Protein 4W7W (pdb70)

Foldseek 3Di:
DLFQAEAAEADWQCFPVLDVVDDEPPGTYAFDLVQLQLGLVLVGQEYEYEHEPCNQAVDQLDHGDVVVVVSVVVVVVSSVVSNHAYEYENEAQCDDSRHHDPDPVHDLVSLLSSLLNVLLVCLVPQSYEYESYQAHEPADQQRLLVSQQSNLVSSVVSVRLHAYEAATHPRSALQQQCPQPPHHHNLVNNLPHDRPSPRYAYEHEAEAPPVRPLPDQDHPFLAVLLVSNVVSLVSCVVSVHAYEHAEYFHFPDDSRLSNVLNNLVSCSVSSSRYNYYHYPHEHDPDDPPNGGYQHADPVRHGDPSSVRSSVSD

Radius of gyration: 18.07 Å; Cα contacts (8 Å, |Δi|>4): 688; chains: 1; bounding box: 36×44×47 Å

Secondary structure (DSSP, 8-state):
--SSEEEEEE--TT-STTSSS--BTTTB-PPPHHHHHHHHHTT--EEEEEE-HHHH-SSTTSPPPHHHHHHHHHHHHHHHHTT-EEEEEE--TTEETTEEBTBSSS-HHHHHHHHHHHHHHHTT-TTEEEE--S---SS-HHHHHHHHHHHHHHHHHTT----EEEE-SGGGBSTTTT--TTSS-HHHHHTT---TT--EEEEEEEE-STTSSS-SS--SSSSHHHHHHHHHHHHHHHHT--EEEEEEE--SSHHHHHHHHHHHHHHHHTTTTEEEEEEEEE-TT--TT-TT--PPPTT-PPPTTHHHHGGG-

Solvent-accessible surface area: 13299 Å² total; per-residue (Å²): 92,136,4,115,10,0,0,0,0,1,6,2,1,18,46,74,71,225,104,92,100,16,79,49,154,158,14,13,17,20,28,52,71,74,10,1,55,46,0,31,67,55,29,2,26,0,0,2,0,0,0,5,0,16,6,0,0,46,125,47,83,10,103,16,48,128,76,5,4,35,30,0,78,149,5,9,128,16,0,110,83,40,185,5,65,0,0,0,1,0,11,6,87,0,24,17,62,67,110,67,4,60,56,112,80,2,69,30,47,2,0,17,22,0,0,86,53,0,0,92,65,0,70,121,33,199,17,2,3,0,2,0,2,0,22,0,18,61,26,56,4,56,87,1,0,96,2,0,39,33,0,0,45,13,0,26,169,25,44,3,170,14,12,0,0,0,0,0,12,48,120,0,5,2,67,28,1,104,56,93,111,230,42,80,7,6,7,136,5,3,84,102,21,156,22,106,36,139,56,24,0,4,2,0,5,2,18,4,4,183,95,61,49,18,95,127,64,82,10,73,41,59,37,9,0,44,82,65,0,87,32,0,0,46,2,0,104,92,45,180,56,83,0,0,0,0,10,0,2,1,4,90,50,110,70,0,42,125,1,0,48,25,0,0,72,37,0,34,172,15,43,78,8,2,27,0,1,0,0,23,0,0,3,70,86,58,153,144,120,51,48,9,16,0,27,28,19,221,124,51,58,67,51,68,3,1,71,18,0,36,138,29,32

Sequence (313 aa):
HMLKYVGVNLSSGAEFNSRKKPGTLFKDYTYPAASDFSYFAGKGMMNTIRLPFLWERVQPELNGPLDQAQLGLIKKSLEAAKANKQYLILDLHNYATYSGKRIGTSDVPAGALADLWRRLALEFKDDKAVIFGLMNEPNGISSAPDWANAAQGTTITAIRKTGAKNLILVVPGTAYTGAHSWRSTSSYGVSNAKALEILKDPGNNNLAFEAHQYLDKDYSGTKPVCTSDSVGQEKLQGFTSWLRENKQKGFLGEFATANNPVCDKKALEGMLTYMEKNSDVWLGWTWWAAGAWWKPDYPFTVQPGKDGSDKPQMAILSSKYA

Structure (mmCIF, N/CA/C/O backbone):
data_4W7W
#
_entry.id   4W7W
#
_cell.length_a   79.874
_cell.length_b   82.018
_cell.length_c   48.253
_cell.angle_alpha   90.000
_cell.angle_beta   90.000
_cell.angle_gamma   90.000
#
_symmetry.space_group_name_H-M   'P 21 21 2'
#
loop_
_entity.id
_entity.type
_entity.pdbx_description
1 polymer Cellulase
2 branched beta-D-glucopyranose-(1-4)-beta-D-glucopyranose
3 branched beta-D-glucopyranose-(1-4)-beta-D-glucopyranose-(1-4)-alpha-D-glucopyranose
4 water water
#
loop_
_atom_site.group_PDB
_atom_site.id
_atom_site.type_symbol
_atom_site.label_atom_id
_atom_site.label_alt_id
_atom_site.label_comp_id
_atom_site.label_asym_id
_atom_site.label_entity_id
_atom_site.label_seq_id
_atom_site.pdbx_PDB_ins_code
_atom_site.Cartn_x
_atom_site.Cartn_y
_atom_site.Cartn_z
_atom_site.occupancy
_atom_site.B_iso_or_equiv
_atom_site.auth_seq_id
_atom_site.auth_comp_id
_atom_site.auth_asym_id
_atom_site.auth_atom_id
_atom_site.pdbx_PDB_model_num
ATOM 1 N N . HIS A 1 20 ? -27.974 22.669 8.500 1.00 29.81 0 HIS A N 1
ATOM 2 C CA . HIS A 1 20 ? -27.150 23.753 7.883 1.00 21.34 0 HIS A CA 1
ATOM 3 C C . HIS A 1 20 ? -27.990 24.698 7.023 1.00 19.81 0 HIS A C 1
ATOM 4 O O . HIS A 1 20 ? -28.748 24.254 6.161 1.00 22.88 0 HIS A O 1
ATOM 11 N N . MET A 1 21 ? -27.851 26.004 7.254 1.00 18.86 1 MET A N 1
ATOM 12 C CA . MET A 1 21 ? -28.493 26.985 6.383 1.00 16.23 1 MET A CA 1
ATOM 13 C C . MET A 1 21 ? -27.809 27.098 5.035 1.00 15.17 1 MET A C 1
ATOM 14 O O . MET A 1 21 ? -28.422 27.570 4.078 1.00 19.84 1 MET A O 1
ATOM 19 N N . LEU A 1 22 ? -26.541 26.699 4.966 1.00 12.36 2 LEU A N 1
ATOM 20 C CA . LEU A 1 22 ? -25.817 26.665 3.706 1.00 9.65 2 LEU A CA 1
ATOM 21 C C . LEU A 1 22 ? -26.034 25.333 3.006 1.00 9.36 2 LEU A C 1
ATOM 22 O O . LEU A 1 22 ? -26.257 24.307 3.644 1.00 11.56 2 LEU A O 1
ATOM 27 N N . LYS A 1 23 ? -25.940 25.351 1.682 1.00 8.25 3 LYS A N 1
ATOM 28 C CA . LYS A 1 23 ? -26.202 24.146 0.907 1.00 8.16 3 LYS A CA 1
ATOM 29 C C . LYS A 1 23 ? -25.181 23.042 1.144 1.00 7.82 3 LYS A C 1
ATOM 30 O O . LYS A 1 23 ? -25.556 21.887 1.240 1.00 9.34 3 LYS A O 1
ATOM 36 N N . TYR A 1 24 ? -23.912 23.399 1.239 1.00 7.18 4 TYR A N 1
ATOM 37 C CA . TYR A 1 24 ? -22.821 22.440 1.354 1.00 7.50 4 TYR A CA 1
ATOM 38 C C . TYR A 1 24 ? -21.997 22.762 2.586 1.00 7.70 4 TYR A C 1
ATOM 39 O O . TYR A 1 24 ? -21.473 23.868 2.717 1.00 9.93 4 TYR A O 1
ATOM 48 N N . VAL A 1 25 ? -21.878 21.812 3.495 1.00 6.90 5 VAL A N 1
ATOM 49 C CA . VAL A 1 25 ? -20.989 21.970 4.637 1.00 7.38 5 VAL A CA 1
ATOM 50 C C . VAL A 1 25 ? -20.233 20.666 4.852 1.00 6.03 5 VAL A C 1
ATOM 51 O O . VAL A 1 25 ? -20.788 19.562 4.781 1.00 6.48 5 VAL A O 1
ATOM 55 N N . GLY A 1 26 ? -18.956 20.777 5.132 1.00 5.97 6 GLY A N 1
ATOM 56 C CA . GLY A 1 26 ? -18.170 19.593 5.365 1.00 6.24 6 GLY A CA 1
ATOM 57 C C . GLY A 1 26 ? -16.709 19.834 5.579 1.00 5.26 6 GLY A C 1
ATOM 58 O O . GLY A 1 26 ? -16.285 20.859 6.135 1.00 5.38 6 GLY A O 1
ATOM 59 N N . VAL A 1 27 ? -15.929 18.841 5.170 1.00 5.42 7 VAL A N 1
ATOM 60 C CA . VAL A 1 27 ? -14.506 18.807 5.446 1.00 5.22 7 VAL A CA 1
ATOM 61 C C . VAL A 1 27 ? -13.714 18.340 4.241 1.00 4.94 7 VAL A C 1
ATOM 62 O O . VAL A 1 27 ? -14.224 17.640 3.369 1.00 5.44 7 VAL A O 1
ATOM 66 N N . ASN A 1 28 ? -12.444 18.731 4.239 1.00 5.15 8 ASN A N 1
ATOM 67 C CA . ASN A 1 28 ? -11.434 18.137 3.369 1.00 5.11 8 ASN A CA 1
ATOM 68 C C . ASN A 1 28 ? -10.978 16.813 3.971 1.00 5.29 8 ASN A C 1
ATOM 69 O O . ASN A 1 28 ? -10.615 16.764 5.156 1.00 6.27 8 ASN A O 1
ATOM 74 N N . LEU A 1 29 ? -10.977 15.739 3.181 1.00 5.02 9 LEU A N 1
ATOM 75 C CA . LEU A 1 29 ? -10.346 14.482 3.575 1.00 5.39 9 LEU A CA 1
ATOM 76 C C . LEU A 1 29 ? -9.022 14.436 2.849 1.00 5.05 9 LEU A C 1
ATOM 77 O O . LEU A 1 29 ? -8.949 14.088 1.685 1.00 5.80 9 LEU A O 1
ATOM 82 N N . SER A 1 30 ? -7.993 14.882 3.563 1.00 5.76 10 SER A N 1
ATOM 83 C CA A SER A 1 30 ? -6.631 15.028 3.053 0.60 5.91 10 SER A CA 1
ATOM 84 C CA B SER A 1 30 ? -6.653 15.008 3.016 0.40 6.59 10 SER A CA 1
ATOM 85 C C . SER A 1 30 ? -5.849 13.725 3.156 1.00 5.78 10 SER A C 1
ATOM 86 O O . SER A 1 30 ? -6.021 12.967 4.118 1.00 6.83 10 SER A O 1
ATOM 91 N N . GLY A 1 31 ? -4.986 13.488 2.170 1.00 6.10 11 GLY A N 1
ATOM 92 C CA . GLY A 1 31 ? -4.106 12.335 2.189 1.00 6.80 11 GLY A CA 1
ATOM 93 C C . GLY A 1 31 ? -3.661 11.892 0.824 1.00 6.62 11 GLY A C 1
ATOM 94 O O . GLY A 1 31 ? -2.593 11.323 0.686 1.00 7.01 11 GLY A O 1
ATOM 95 N N . ALA A 1 32 ? -4.492 12.091 -0.195 1.00 6.22 12 ALA A N 1
ATOM 96 C CA . ALA A 1 32 ? -4.149 11.582 -1.522 1.00 6.48 12 ALA A CA 1
ATOM 97 C C . ALA A 1 32 ? -3.150 12.500 -2.217 1.00 6.58 12 ALA A C 1
ATOM 98 O O . ALA A 1 32 ? -2.519 12.110 -3.219 1.00 7.32 12 ALA A O 1
ATOM 100 N N . GLU A 1 33 ? -3.032 13.720 -1.696 1.00 6.68 13 GLU A N 1
ATOM 101 C CA . GLU A 1 33 ? -2.137 14.740 -2.213 1.00 7.08 13 GLU A CA 1
ATOM 102 C C . GLU A 1 33 ? -0.814 14.797 -1.460 1.00 7.73 13 GLU A C 1
ATOM 103 O O . GLU A 1 33 ? 0.039 15.633 -1.782 1.00 8.78 13 GLU A O 1
ATOM 109 N N . PHE A 1 34 ? -0.634 13.919 -0.473 1.00 7.94 14 PHE A N 1
ATOM 110 C CA . PHE A 1 34 ? 0.568 13.928 0.349 1.00 9.59 14 PHE A CA 1
ATOM 111 C C . PHE A 1 34 ? 1.811 13.542 -0.449 1.00 9.75 14 PHE A C 1
ATOM 112 O O . PHE A 1 34 ? 1.744 12.865 -1.475 1.00 9.61 14 PHE A O 1
ATOM 120 N N . ASN A 1 35 ? 2.957 13.969 0.070 1.00 11.99 15 ASN A N 1
ATOM 121 C CA . ASN A 1 35 ? 4.266 13.629 -0.480 1.00 13.27 15 ASN A CA 1
ATOM 122 C C . ASN A 1 35 ? 4.257 13.848 -1.984 1.00 12.77 15 ASN A C 1
ATOM 123 O O . ASN A 1 35 ? 4.575 12.960 -2.785 1.00 14.63 15 ASN A O 1
ATOM 128 N N . SER A 1 36 ? 3.912 15.076 -2.355 1.00 11.78 16 SER A N 1
ATOM 129 C CA . SER A 1 36 ? 3.660 15.390 -3.753 1.00 13.06 16 SER A CA 1
ATOM 130 C C . SER A 1 36 ? 4.899 15.368 -4.647 1.00 15.99 16 SER A C 1
ATOM 131 O O . SER A 1 36 ? 4.749 15.326 -5.857 1.00 20.98 16 SER A O 1
ATOM 134 N N . ARG A 1 37 ? 6.100 15.376 -4.070 1.00 16.68 17 ARG A N 1
ATOM 135 C CA . ARG A 1 37 ? 7.328 15.181 -4.867 1.00 19.32 17 ARG A CA 1
ATOM 136 C C . ARG A 1 37 ? 7.388 13.817 -5.54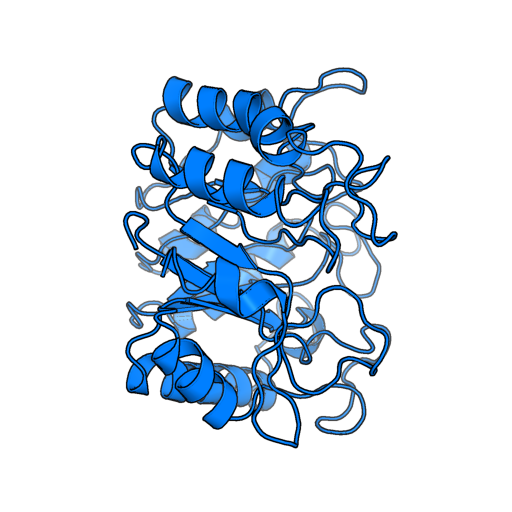3 1.00 19.98 17 ARG A C 1
ATOM 137 O O . ARG A 1 37 ? 8.082 13.631 -6.555 1.00 22.08 17 ARG A O 1
ATOM 145 N N . LYS A 1 38 ? 6.674 12.860 -4.968 1.00 17.83 18 LYS A N 1
ATOM 146 C CA . LYS A 1 38 ? 6.775 11.490 -5.403 1.00 17.47 18 LYS A CA 1
ATOM 147 C C . LYS A 1 38 ? 5.762 11.197 -6.505 1.00 13.88 18 LYS A C 1
ATOM 148 O O . LYS A 1 38 ? 4.565 11.272 -6.274 1.00 16.22 18 LYS A O 1
ATOM 154 N N . LYS A 1 39 ? 6.257 10.864 -7.698 1.00 12.54 19 LYS A N 1
ATOM 155 C CA . LYS A 1 39 ? 5.449 10.550 -8.867 1.00 12.51 19 LYS A CA 1
ATOM 156 C C . LYS A 1 39 ? 5.936 9.238 -9.465 1.00 13.04 19 LYS A C 1
ATOM 157 O O . LYS A 1 39 ? 7.086 9.184 -9.910 1.00 14.89 19 LYS A O 1
ATOM 163 N N . PRO A 1 40 ? 5.104 8.194 -9.513 1.00 12.43 20 PRO A N 1
ATOM 164 C CA . PRO A 1 40 ? 3.684 8.244 -9.137 1.00 11.61 20 PRO A CA 1
ATOM 165 C C . PRO A 1 40 ? 3.430 8.273 -7.636 1.00 9.46 20 PRO A C 1
ATOM 166 O O . PRO A 1 40 ? 2.348 8.641 -7.179 1.00 9.29 20 PRO A O 1
ATOM 170 N N . GLY A 1 41 ? 4.421 7.853 -6.865 1.00 10.09 21 GLY A N 1
ATOM 171 C CA . GLY A 1 41 ? 4.191 7.525 -5.476 1.00 10.80 21 GLY A CA 1
ATOM 172 C C . GLY A 1 41 ? 3.466 6.206 -5.386 1.00 11.15 21 GLY A C 1
ATOM 173 O O . GLY A 1 41 ? 2.919 5.695 -6.362 1.00 13.43 21 GLY A O 1
ATOM 174 N N . THR A 1 42 ? 3.482 5.641 -4.191 1.00 11.59 22 THR A N 1
ATOM 175 C CA . THR A 1 42 ? 2.862 4.343 -3.959 1.00 12.61 22 THR A CA 1
ATOM 176 C C . THR A 1 42 ? 1.746 4.461 -2.931 1.00 10.55 22 THR A C 1
ATOM 177 O O . THR A 1 42 ? 1.942 4.982 -1.821 1.00 10.82 22 THR A O 1
ATOM 181 N N . LEU A 1 43 ? 0.573 3.956 -3.295 1.00 11.05 23 LEU A N 1
ATOM 182 C CA . LEU A 1 43 ? -0.567 3.946 -2.406 1.00 9.99 23 LEU A CA 1
ATOM 183 C C . LEU A 1 43 ? -0.215 3.257 -1.091 1.00 9.71 23 LEU A C 1
ATOM 184 O O . LEU A 1 43 ? 0.429 2.203 -1.087 1.00 11.21 23 LEU A O 1
ATOM 189 N N . PHE A 1 44 ? -0.646 3.856 0.017 1.00 9.59 24 PHE A N 1
ATOM 190 C CA . PHE A 1 44 ? -0.409 3.409 1.403 1.00 10.68 24 PHE A CA 1
ATOM 191 C C . PHE A 1 44 ? 0.963 3.753 1.948 1.00 12.47 24 PHE A C 1
ATOM 192 O O . PHE A 1 44 ? 1.172 3.677 3.161 1.00 17.58 24 PHE A O 1
ATOM 200 N N . LYS A 1 45 ? 1.890 4.130 1.080 1.00 13.02 25 LYS A N 1
ATOM 201 C CA . LYS A 1 45 ? 3.246 4.484 1.488 1.00 13.57 25 LYS A CA 1
ATOM 202 C C . LYS A 1 45 ? 3.413 5.999 1.414 1.00 13.10 25 LYS A C 1
ATOM 203 O O . LYS A 1 45 ? 3.777 6.659 2.394 1.00 14.60 25 LYS A O 1
ATOM 209 N N . ASP A 1 46 ? 3.152 6.557 0.239 1.00 10.91 26 ASP A N 1
ATOM 210 C CA . ASP A 1 46 ? 3.314 7.995 0.032 1.00 10.65 26 ASP A CA 1
ATOM 211 C C . ASP A 1 46 ? 2.018 8.792 0.136 1.00 9.93 26 ASP A C 1
ATOM 212 O O . ASP A 1 46 ? 2.047 9.996 0.391 1.00 11.36 26 ASP A O 1
ATOM 217 N N . TYR A 1 47 ? 0.884 8.136 -0.083 1.00 8.61 27 TYR A N 1
ATOM 218 C CA . TYR A 1 47 ? -0.402 8.817 -0.028 1.00 7.63 27 TYR A CA 1
ATOM 219 C C . TYR A 1 47 ? -1.456 7.769 0.228 1.00 7.84 27 TYR A C 1
ATOM 220 O O . TYR A 1 47 ? -1.209 6.563 0.102 1.00 8.76 27 TYR A O 1
ATOM 229 N N . THR A 1 48 ? -2.643 8.229 0.604 1.00 7.68 28 THR A N 1
ATOM 230 C CA . THR A 1 48 ? -3.750 7.344 0.858 1.00 8.25 28 THR A CA 1
ATOM 231 C C . THR A 1 48 ? -5.039 8.028 0.468 1.00 6.87 28 THR A C 1
ATOM 232 O O . THR A 1 48 ? -5.116 9.248 0.488 1.00 8.11 28 THR A O 1
ATOM 236 N N . TYR A 1 49 ? -6.037 7.234 0.113 1.00 7.26 29 TYR A N 1
ATOM 237 C CA . TYR A 1 49 ? -7.401 7.705 -0.015 1.00 6.59 29 TYR A CA 1
ATOM 238 C C . TYR A 1 49 ? -8.116 7.508 1.318 1.00 6.47 29 TYR A C 1
ATOM 239 O O . TYR A 1 49 ? -7.637 6.782 2.189 1.00 7.84 29 TYR A O 1
ATOM 248 N N . PRO A 1 50 ? -9.263 8.168 1.503 1.00 6.42 30 PRO A N 1
ATOM 249 C CA . PRO A 1 50 ? -9.911 8.082 2.805 1.00 6.81 30 PRO A CA 1
ATOM 250 C C . PRO A 1 50 ? -10.513 6.711 3.055 1.00 7.19 30 PRO A C 1
ATOM 251 O O . PRO A 1 50 ? -10.801 5.960 2.120 1.00 8.36 30 PRO A O 1
ATOM 255 N N . ALA A 1 51 ? -10.700 6.386 4.317 1.00 7.79 31 ALA A N 1
ATOM 256 C CA . ALA A 1 51 ? -11.435 5.189 4.680 1.00 7.64 31 ALA A CA 1
ATOM 257 C C . ALA A 1 51 ? -12.915 5.468 4.480 1.00 6.99 31 ALA A C 1
ATOM 258 O O . ALA A 1 51 ? -13.370 6.595 4.686 1.00 7.24 31 ALA A O 1
ATOM 260 N N . ALA A 1 52 ? -13.685 4.435 4.161 1.00 7.80 32 ALA A N 1
ATOM 261 C CA . ALA A 1 52 ? -15.125 4.610 4.046 1.00 7.43 32 ALA A CA 1
ATOM 262 C C . ALA A 1 52 ? -15.720 5.146 5.350 1.00 6.67 32 ALA A C 1
ATOM 263 O O . ALA A 1 52 ? -16.662 5.938 5.327 1.00 6.81 32 ALA A O 1
ATOM 265 N N . SER A 1 53 ? -15.176 4.715 6.488 1.00 6.53 33 SER A N 1
ATOM 266 C CA . SER A 1 53 ? -15.662 5.185 7.772 1.00 6.64 33 SER A CA 1
ATOM 267 C C . SER A 1 53 ? -15.475 6.684 7.978 1.00 7.03 33 SER A C 1
ATOM 268 O O . SER A 1 53 ? -16.157 7.270 8.807 1.00 7.39 33 SER A O 1
ATOM 271 N N . ASP A 1 54 ? -14.532 7.292 7.267 1.00 6.25 34 ASP A N 1
ATOM 272 C CA . ASP A 1 54 ? -14.366 8.743 7.370 1.00 7.01 34 ASP A CA 1
ATOM 273 C C . ASP A 1 54 ? -15.657 9.409 6.863 1.00 6.52 34 ASP A C 1
ATOM 274 O O . ASP A 1 54 ? -16.169 10.354 7.453 1.00 7.41 34 ASP A O 1
ATOM 279 N N . PHE A 1 55 ? -16.149 8.942 5.716 1.00 6.73 35 PHE A N 1
ATOM 280 C CA . PHE A 1 55 ? -17.363 9.509 5.138 1.00 7.03 35 PHE A CA 1
ATOM 281 C C . PHE A 1 55 ? -18.536 9.374 6.102 1.00 6.97 35 PHE A C 1
ATOM 282 O O . PHE A 1 55 ? -19.271 10.330 6.336 1.00 7.55 35 PHE A O 1
ATOM 290 N N . SER A 1 56 ? -18.713 8.182 6.669 1.00 6.95 36 SER A N 1
ATOM 291 C CA . SER A 1 56 ? -19.847 7.981 7.568 1.00 7.37 36 SER A CA 1
ATOM 292 C C . SER A 1 56 ? -19.707 8.791 8.864 1.00 7.47 36 SER A C 1
ATOM 293 O O . SER A 1 56 ? -20.695 9.303 9.371 1.00 8.56 36 SER A O 1
ATOM 296 N N . TYR A 1 57 ? -18.496 8.918 9.386 1.00 7.18 37 TYR A N 1
ATOM 297 C CA . TYR A 1 57 ? -18.280 9.733 10.581 1.00 7.11 37 TYR A CA 1
ATOM 298 C C . TYR A 1 57 ? -18.722 11.169 10.322 1.00 7.19 37 TYR A C 1
ATOM 299 O O . TYR A 1 57 ? -19.495 11.746 11.100 1.00 7.91 37 TYR A O 1
ATOM 308 N N . PHE A 1 58 ? -18.261 11.760 9.231 1.00 7.04 38 PHE A N 1
ATOM 309 C CA . PHE A 1 58 ? -18.617 13.157 8.982 1.00 6.98 38 PHE A CA 1
ATOM 310 C C . PHE A 1 58 ? -20.090 13.320 8.642 1.00 7.07 38 PHE A C 1
ATOM 311 O O . PHE A 1 58 ? -20.706 14.288 9.050 1.00 8.01 38 PHE A O 1
ATOM 319 N N . ALA A 1 59 ? -20.673 12.360 7.926 1.00 7.35 39 ALA A N 1
ATOM 320 C CA . ALA A 1 59 ? -22.111 12.389 7.689 1.00 8.44 39 ALA A CA 1
ATOM 321 C C . ALA A 1 59 ? -22.877 12.393 9.002 1.00 9.40 39 ALA A C 1
ATOM 322 O O . ALA A 1 59 ? -23.885 13.094 9.134 1.00 11.13 39 ALA A O 1
ATOM 324 N N . GLY A 1 60 ? -22.412 11.612 9.970 1.00 8.98 40 GLY A N 1
ATOM 325 C CA . GLY A 1 60 ? -23.050 11.541 11.289 1.00 10.47 40 GLY A CA 1
ATOM 326 C C . GLY A 1 60 ? -22.980 12.830 12.075 1.00 10.95 40 GLY A C 1
ATOM 327 O O . GLY A 1 60 ? -23.781 13.053 12.966 1.00 14.68 40 GLY A O 1
ATOM 328 N N . LYS A 1 61 ? -22.042 13.702 11.723 1.00 10.64 41 LYS A N 1
ATOM 329 C CA . LYS A 1 61 ? -21.945 15.040 12.295 1.00 11.98 41 LYS A CA 1
ATOM 330 C C . LYS A 1 61 ? -22.714 16.077 11.509 1.00 12.23 41 LYS A C 1
ATOM 331 O O . LYS A 1 61 ? -22.635 17.259 11.845 1.00 16.00 41 LYS A O 1
ATOM 337 N N . GLY A 1 62 ? -23.441 15.655 10.471 1.00 12.24 42 GLY A N 1
ATOM 338 C CA . GLY A 1 62 ? -24.277 16.571 9.702 1.00 12.58 42 GLY A CA 1
ATOM 339 C C . GLY A 1 62 ? -23.627 17.101 8.446 1.00 12.01 42 GLY A C 1
ATOM 340 O O . GLY A 1 62 ? -24.201 17.945 7.768 1.00 16.03 42 GLY A O 1
ATOM 341 N N A MET A 1 63 ? -22.459 16.596 8.111 0.50 9.88 43 MET A N 1
ATOM 342 N N B MET A 1 63 ? -22.408 16.644 8.152 0.50 9.87 43 MET A N 1
ATOM 343 C CA A MET A 1 63 ? -21.767 17.149 6.980 0.50 8.95 43 MET A CA 1
ATOM 344 C CA B MET A 1 63 ? -21.647 17.153 7.004 0.50 9.15 43 MET A CA 1
ATOM 345 C C A MET A 1 63 ? -22.091 16.421 5.711 0.50 8.06 43 MET A C 1
ATOM 346 C C B MET A 1 63 ? -22.078 16.434 5.728 0.50 8.01 43 MET A C 1
ATOM 347 O O A MET A 1 63 ? -21.945 15.195 5.618 0.50 9.76 43 MET A O 1
ATOM 348 O O B MET A 1 63 ? -21.968 15.203 5.642 0.50 9.79 43 MET A O 1
ATOM 357 N N . ASN A 1 64 ? -22.547 17.190 4.732 1.00 7.51 44 ASN A N 1
ATOM 358 C CA . ASN A 1 64 ? -22.995 16.630 3.470 1.00 7.16 44 ASN A CA 1
ATOM 359 C C . ASN A 1 64 ? -22.017 16.809 2.342 1.00 6.20 44 ASN A C 1
ATOM 360 O O . ASN A 1 64 ? -22.352 16.488 1.214 1.00 7.16 44 ASN A O 1
ATOM 365 N N . THR A 1 65 ? -20.800 17.294 2.619 1.00 5.88 45 THR A N 1
ATOM 366 C CA . THR A 1 65 ? -19.849 17.593 1.553 1.00 5.94 45 THR A CA 1
ATOM 367 C C . THR A 1 65 ? -18.452 17.187 1.975 1.00 5.31 45 THR A C 1
ATOM 368 O O . THR A 1 65 ? -18.011 17.503 3.079 1.00 6.12 45 THR A O 1
ATOM 372 N N . ILE A 1 66 ? -17.764 16.504 1.072 1.00 5.20 46 ILE A N 1
ATOM 373 C CA . ILE A 1 66 ? -16.368 16.140 1.261 1.00 5.07 46 ILE A CA 1
ATOM 374 C C . ILE A 1 66 ? -15.554 16.742 0.123 1.00 4.87 46 ILE A C 1
ATOM 375 O O . ILE A 1 66 ? -15.882 16.529 -1.054 1.00 5.65 46 ILE A O 1
ATOM 380 N N . ARG A 1 67 ? -14.522 17.506 0.472 1.00 4.88 47 ARG A N 1
ATOM 381 C CA . ARG A 1 67 ? -13.535 17.940 -0.517 1.00 4.62 47 ARG A CA 1
ATOM 382 C C . ARG A 1 67 ? -12.388 16.934 -0.507 1.00 4.77 47 ARG A C 1
ATOM 383 O O . ARG A 1 67 ? -11.868 16.611 0.563 1.00 5.08 47 ARG A O 1
ATOM 391 N N . LEU A 1 68 ? -12.053 16.427 -1.688 1.00 4.67 48 LEU A N 1
ATOM 392 C CA . LEU A 1 68 ? -11.089 15.356 -1.857 1.00 4.91 48 LEU A CA 1
ATOM 393 C C . LEU A 1 68 ? -9.900 15.835 -2.687 1.00 4.85 48 LEU A C 1
ATOM 394 O O . LEU A 1 68 ? -9.940 15.822 -3.919 1.00 4.94 48 LEU A O 1
ATOM 399 N N . PRO A 1 69 ? -8.833 16.274 -2.009 1.00 4.80 49 PRO A N 1
ATOM 400 C CA . PRO A 1 69 ? -7.591 16.589 -2.726 1.00 5.26 49 PRO A CA 1
ATOM 401 C C . PRO A 1 69 ? -7.004 15.351 -3.393 1.00 5.17 49 PRO A C 1
ATOM 402 O O . PRO A 1 69 ? -6.969 14.281 -2.797 1.00 5.72 49 PRO A O 1
ATOM 406 N N . PHE A 1 70 ? -6.510 15.529 -4.610 1.00 5.23 50 PHE A N 1
ATOM 407 C CA . PHE A 1 70 ? -5.694 14.518 -5.267 1.00 5.46 50 PHE A CA 1
ATOM 408 C C . PHE A 1 70 ? -4.784 15.238 -6.254 1.00 5.57 50 PHE A C 1
ATOM 409 O O . PHE A 1 70 ? -4.964 16.427 -6.538 1.00 5.86 50 PHE A O 1
ATOM 417 N N . LEU A 1 71 ? -3.756 14.536 -6.717 1.00 5.96 51 LEU A N 1
ATOM 418 C CA . LEU A 1 71 ? -2.756 15.177 -7.580 1.00 6.36 51 LEU A CA 1
ATOM 419 C C . LEU A 1 71 ? -2.989 14.950 -9.053 1.00 6.02 51 LEU A C 1
ATOM 420 O O . LEU A 1 71 ? -3.237 13.820 -9.526 1.00 6.24 51 LEU A O 1
ATOM 425 N N . TRP A 1 72 ? -2.851 16.037 -9.804 1.00 6.03 52 TRP A N 1
ATOM 426 C CA . TRP A 1 72 ? -2.868 15.994 -11.256 1.00 6.28 52 TRP A CA 1
ATOM 427 C C . TRP A 1 72 ? -1.891 14.945 -11.785 1.00 6.63 52 TRP A C 1
ATOM 428 O O . TRP A 1 72 ? -2.222 14.152 -12.658 1.00 6.98 52 TRP A O 1
ATOM 439 N N . GLU A 1 73 ? -0.685 14.917 -11.227 1.00 6.44 53 GLU A N 1
ATOM 440 C CA . GLU A 1 73 ? 0.350 14.008 -11.700 1.00 7.38 53 GLU A CA 1
ATOM 441 C C . GLU A 1 73 ? 0.019 12.548 -11.462 1.00 7.04 53 GLU A C 1
ATOM 442 O O . GLU A 1 73 ? 0.536 11.676 -12.172 1.00 7.96 53 GLU A O 1
ATOM 448 N N . ARG A 1 74 ? -0.806 12.271 -10.441 1.00 6.59 54 ARG A N 1
ATOM 449 C CA . ARG A 1 74 ? -1.188 10.905 -10.127 1.00 6.36 54 ARG A CA 1
ATOM 450 C C . ARG A 1 74 ? -2.393 10.445 -10.937 1.00 6.42 54 ARG A C 1
ATOM 451 O O . ARG A 1 74 ? -2.467 9.255 -11.277 1.00 7.62 54 ARG A O 1
ATOM 459 N N . VAL A 1 75 ? -3.312 11.358 -11.283 1.00 6.41 55 VAL A N 1
ATOM 460 C CA . VAL A 1 75 ? -4.447 10.960 -12.100 1.00 6.69 55 VAL A CA 1
ATOM 461 C C . VAL A 1 75 ? -4.150 11.021 -13.594 1.00 6.78 55 VAL A C 1
ATOM 462 O O . VAL A 1 75 ? -4.822 10.357 -14.381 1.00 7.18 55 VAL A O 1
ATOM 466 N N . GLN A 1 76 ? -3.159 11.819 -13.990 1.00 6.68 56 GLN A N 1
ATOM 467 C CA . GLN A 1 76 ? -2.805 11.989 -15.411 1.00 7.13 56 GLN A CA 1
ATOM 468 C C . GLN A 1 76 ? -1.300 12.068 -15.507 1.00 7.47 56 GLN A C 1
ATOM 469 O O . GLN A 1 76 ? -0.742 13.160 -15.497 1.00 8.02 56 GLN A O 1
ATOM 475 N N . PRO A 1 77 ? -0.634 10.896 -15.607 1.00 8.27 57 PRO A N 1
ATOM 476 C CA . PRO A 1 77 ? 0.826 10.869 -15.496 1.00 9.50 57 PRO A CA 1
ATOM 477 C C . PRO A 1 77 ? 1.601 11.473 -16.664 1.00 9.25 57 PRO A C 1
ATOM 478 O O . PRO A 1 77 ? 2.803 11.696 -16.536 1.00 10.51 57 PRO A O 1
ATOM 482 N N . GLU A 1 78 ? 0.925 11.757 -17.772 1.00 9.67 58 GLU A N 1
ATOM 483 C CA . GLU A 1 78 ? 1.516 12.519 -18.873 1.00 10.42 58 GLU A CA 1
ATOM 484 C C . GLU A 1 78 ? 0.540 13.585 -19.281 1.00 10.71 58 GLU A C 1
ATOM 485 O O . GLU A 1 78 ? -0.650 13.311 -19.435 1.00 10.90 58 GLU A O 1
ATOM 491 N N . LEU A 1 79 ? 1.029 14.808 -19.455 1.00 11.30 59 LEU A N 1
ATOM 492 C CA . LEU A 1 79 ? 0.161 15.886 -19.904 1.00 12.53 59 LEU A CA 1
ATOM 493 C C . LEU A 1 79 ? -0.504 15.499 -21.215 1.00 11.20 59 LEU A C 1
ATOM 494 O O . LEU A 1 79 ? 0.118 14.895 -22.095 1.00 11.47 59 LEU A O 1
ATOM 499 N N . ASN A 1 80 ? -1.784 15.838 -21.308 1.00 10.95 60 ASN A N 1
ATOM 500 C CA . ASN A 1 80 ? -2.603 15.537 -22.469 1.00 11.50 60 ASN A CA 1
ATOM 501 C C . ASN A 1 80 ? -2.841 14.055 -22.710 1.00 11.41 60 ASN A C 1
ATOM 502 O O . ASN A 1 80 ? -3.428 13.691 -23.736 1.00 14.29 60 ASN A O 1
ATOM 507 N N . GLY A 1 81 ? -2.452 13.205 -21.763 1.00 11.10 61 GLY A N 1
ATOM 508 C CA . GLY A 1 81 ? -2.559 11.772 -21.939 1.00 11.07 61 GLY A CA 1
ATOM 509 C C . GLY A 1 81 ? -3.717 11.146 -21.187 1.00 9.34 61 GLY A C 1
ATOM 510 O O . GLY A 1 81 ? -4.469 11.822 -20.500 1.00 9.21 61 GLY A O 1
ATOM 511 N N . PRO A 1 82 ? -3.848 9.828 -21.298 1.00 9.58 62 PRO A N 1
ATOM 512 C CA . PRO A 1 82 ? -4.950 9.140 -20.655 1.00 9.78 62 PRO A CA 1
ATOM 513 C C . PRO A 1 82 ? -4.904 9.237 -19.141 1.00 9.15 62 PRO A C 1
ATOM 514 O O . PRO A 1 82 ? -3.836 9.376 -18.542 1.00 9.88 62 PRO A O 1
ATOM 518 N N . LEU A 1 83 ? -6.070 9.148 -18.526 1.00 8.54 63 LEU A N 1
ATOM 519 C CA . LEU A 1 83 ? -6.126 9.086 -17.072 1.00 8.61 63 LEU A CA 1
ATOM 520 C C . LEU A 1 83 ? -5.578 7.748 -16.589 1.00 8.27 63 LEU A C 1
ATOM 521 O O . LEU A 1 83 ? -5.733 6.715 -17.239 1.00 10.51 63 LEU A O 1
ATOM 526 N N . ASP A 1 84 ? -4.939 7.774 -15.432 1.00 8.06 64 ASP A N 1
ATOM 527 C CA . ASP A 1 84 ? -4.460 6.567 -14.786 1.00 7.65 64 ASP A CA 1
ATOM 528 C C . ASP A 1 84 ? -5.666 5.831 -14.200 1.00 7.74 64 ASP A C 1
ATOM 529 O O . ASP A 1 84 ? -6.394 6.375 -13.366 1.00 8.10 64 ASP A O 1
ATOM 534 N N . GLN A 1 85 ? -5.870 4.592 -14.633 1.00 8.94 65 GLN A N 1
ATOM 535 C CA . GLN A 1 85 ? -7.085 3.878 -14.253 1.00 9.47 65 GLN A CA 1
ATOM 536 C C . GLN A 1 85 ? -7.114 3.510 -12.778 1.00 8.88 65 GLN A C 1
ATOM 537 O O . GLN A 1 85 ? -8.173 3.532 -12.160 1.00 9.06 65 GLN A O 1
ATOM 543 N N . ALA A 1 86 ? -5.968 3.190 -12.197 1.00 8.91 66 ALA A N 1
ATOM 544 C CA . ALA A 1 86 ? -5.942 2.890 -10.760 1.00 9.26 66 ALA A CA 1
ATOM 545 C C . ALA A 1 86 ? -6.311 4.124 -9.953 1.00 7.88 66 ALA A C 1
ATOM 546 O O . ALA A 1 86 ? -7.087 4.026 -9.003 1.00 7.85 66 ALA A O 1
ATOM 548 N N . GLN A 1 87 ? -5.790 5.289 -10.336 1.00 7.51 67 GLN A N 1
ATOM 549 C CA . GLN A 1 87 ? -6.108 6.497 -9.606 1.00 7.14 67 GLN A CA 1
ATOM 550 C C . GLN A 1 87 ? -7.587 6.858 -9.757 1.00 6.85 67 GLN A C 1
ATOM 551 O O . GLN A 1 87 ? -8.250 7.229 -8.800 1.00 7.08 67 GLN A O 1
ATOM 557 N N . LEU A 1 88 ? -8.085 6.745 -10.988 1.00 7.63 68 LEU A N 1
ATOM 558 C CA . LEU A 1 88 ? -9.488 6.995 -11.238 1.00 8.21 68 LEU A CA 1
ATOM 559 C C . LEU A 1 88 ? -10.346 6.054 -10.402 1.00 7.90 68 LEU A C 1
ATOM 560 O O . LEU A 1 88 ? -11.381 6.446 -9.862 1.00 8.26 68 LEU A O 1
ATOM 565 N N . GLY A 1 89 ? -9.920 4.804 -10.294 1.00 7.87 69 GLY A N 1
ATOM 566 C CA . GLY A 1 89 ? -10.650 3.842 -9.494 1.00 7.80 69 GLY A CA 1
ATOM 567 C C . GLY A 1 89 ? -10.733 4.229 -8.030 1.00 7.38 69 GLY A C 1
ATOM 568 O O . GLY A 1 89 ? -11.759 4.049 -7.395 1.00 7.88 69 GLY A O 1
ATOM 569 N N . LEU A 1 90 ? -9.645 4.777 -7.496 1.00 7.05 70 LEU A N 1
ATOM 570 C CA . LEU A 1 90 ? -9.630 5.238 -6.115 1.00 6.84 70 LEU A CA 1
ATOM 571 C C . LEU A 1 90 ? -10.611 6.380 -5.926 1.00 6.44 70 LEU A C 1
ATOM 572 O O . LEU A 1 90 ? -11.339 6.437 -4.927 1.00 6.76 70 LEU A O 1
ATOM 577 N N . ILE A 1 91 ? -10.642 7.320 -6.882 1.00 6.54 71 ILE A N 1
ATOM 578 C CA . ILE A 1 91 ? -11.583 8.432 -6.813 1.00 6.41 71 ILE A CA 1
ATOM 579 C C . ILE A 1 91 ? -13.008 7.890 -6.864 1.00 6.28 71 ILE A C 1
ATOM 580 O O . ILE A 1 91 ? -13.860 8.312 -6.092 1.00 6.79 71 ILE A O 1
ATOM 585 N N . LYS A 1 92 ? -13.274 6.972 -7.787 1.00 6.65 72 LYS A N 1
ATOM 586 C CA . LYS A 1 92 ? -14.617 6.405 -7.914 1.00 7.18 72 LYS A CA 1
ATOM 587 C C . LYS A 1 92 ? -15.044 5.634 -6.671 1.00 6.98 72 LYS A C 1
ATOM 588 O O . LYS A 1 92 ? -16.217 5.639 -6.315 1.00 7.36 72 LYS A O 1
ATOM 594 N N . LYS A 1 93 ? -14.096 4.993 -5.987 1.00 7.18 73 LYS A N 1
ATOM 595 C CA . LYS A 1 93 ? -14.391 4.314 -4.738 1.00 8.03 73 LYS A CA 1
ATOM 596 C C . LYS A 1 93 ? -14.782 5.319 -3.645 1.00 6.99 73 LYS A C 1
ATOM 597 O O . LYS A 1 93 ? -15.746 5.099 -2.896 1.00 7.63 73 LYS A O 1
ATOM 603 N N . SER A 1 94 ? -14.069 6.438 -3.560 1.00 6.68 74 SER A N 1
ATOM 604 C CA . SER A 1 94 ? -14.480 7.508 -2.655 1.00 7.13 74 SER A CA 1
ATOM 605 C C . SER A 1 94 ? -15.870 8.042 -2.999 1.00 6.73 74 SER A C 1
ATOM 606 O O . SER A 1 94 ? -16.661 8.340 -2.106 1.00 7.14 74 SER A O 1
ATOM 609 N N . LEU A 1 95 ? -16.158 8.180 -4.292 1.00 6.55 75 LEU A N 1
ATOM 610 C CA . LEU A 1 95 ? -17.472 8.639 -4.705 1.00 6.99 75 LEU A CA 1
ATOM 611 C C . LEU A 1 95 ? -18.572 7.674 -4.265 1.00 6.49 75 LEU A C 1
ATOM 612 O O . LEU A 1 95 ? -19.636 8.124 -3.841 1.00 6.97 75 LEU A O 1
ATOM 617 N N . GLU A 1 96 ? -18.332 6.369 -4.354 1.00 6.44 76 GLU A N 1
ATOM 618 C CA . GLU A 1 96 ? -19.323 5.419 -3.857 1.00 6.87 76 GLU A CA 1
ATOM 619 C C . GLU A 1 96 ? -19.621 5.665 -2.387 1.00 6.68 76 GLU A C 1
ATOM 620 O O . GLU A 1 96 ? -20.780 5.614 -1.968 1.00 7.17 76 GLU A O 1
ATOM 626 N N . ALA A 1 97 ? -18.576 5.909 -1.600 1.00 6.04 77 ALA A N 1
ATOM 627 C CA . ALA A 1 97 ? -18.768 6.140 -0.174 1.00 6.78 77 ALA A CA 1
ATOM 628 C C . ALA A 1 97 ? -19.537 7.430 0.071 1.00 6.47 77 ALA A C 1
ATOM 629 O O . ALA A 1 97 ? -20.448 7.478 0.918 1.00 6.94 77 ALA A O 1
ATOM 631 N N . ALA A 1 98 ? -19.167 8.493 -0.640 1.00 6.28 78 ALA A N 1
ATOM 632 C CA . ALA A 1 98 ? -19.894 9.759 -0.509 1.00 6.65 78 ALA A CA 1
ATOM 633 C C . ALA A 1 98 ? -21.366 9.573 -0.844 1.00 6.86 78 ALA A C 1
ATOM 634 O O . ALA A 1 98 ? -22.239 9.966 -0.086 1.00 7.61 78 ALA A O 1
ATOM 636 N N . LYS A 1 99 ? -21.652 8.921 -1.969 1.00 7.10 79 LYS A N 1
ATOM 637 C CA . LYS A 1 99 ? -23.034 8.729 -2.366 1.00 7.89 79 LYS A CA 1
ATOM 638 C C . LYS A 1 99 ? -23.829 7.917 -1.356 1.00 7.59 79 LYS A C 1
ATOM 639 O O . LYS A 1 99 ? -24.977 8.235 -1.043 1.00 8.83 79 LYS A O 1
ATOM 645 N N . ALA A 1 100 ? -23.209 6.879 -0.814 1.00 7.09 80 ALA A N 1
ATOM 646 C CA . ALA A 1 100 ? -23.895 6.034 0.147 1.00 7.75 80 ALA A CA 1
ATOM 647 C C . ALA A 1 100 ? -24.242 6.788 1.417 1.00 8.09 80 ALA A C 1
ATOM 648 O O . ALA A 1 100 ? -25.201 6.446 2.088 1.00 10.91 80 ALA A O 1
ATOM 650 N N . ASN A 1 101 ? -23.456 7.826 1.719 1.00 7.50 81 ASN A N 1
ATOM 651 C CA . ASN A 1 101 ? -23.669 8.671 2.878 1.00 8.00 81 ASN A CA 1
ATOM 652 C C . ASN A 1 101 ? -24.347 10.000 2.548 1.00 8.91 81 ASN A C 1
ATOM 653 O O . ASN A 1 101 ? -24.375 10.919 3.370 1.00 10.37 81 ASN A O 1
ATOM 658 N N . LYS A 1 102 ? -24.940 10.074 1.362 1.00 9.24 82 LYS A N 1
ATOM 659 C CA . LYS A 1 102 ? -25.702 11.241 0.927 1.00 10.04 82 LYS A CA 1
ATOM 660 C C . LYS A 1 102 ? -24.861 12.519 0.953 1.00 9.03 82 LYS A C 1
ATOM 661 O O . LYS A 1 102 ? -25.324 13.608 1.295 1.00 12.51 82 LYS A O 1
ATOM 667 N N . GLN A 1 103 ? -23.610 12.375 0.540 1.00 6.92 83 GLN A N 1
ATOM 668 C CA . GLN A 1 103 ? -22.677 13.499 0.456 1.00 6.82 83 GLN A CA 1
ATOM 669 C C . GLN A 1 103 ? -22.325 13.839 -0.982 1.00 6.49 83 GLN A C 1
ATOM 670 O O . GLN A 1 103 ? -22.304 12.983 -1.869 1.00 7.74 83 GLN A O 1
ATOM 676 N N . TYR A 1 104 ? -21.997 15.107 -1.166 1.00 6.31 84 TYR A N 1
ATOM 677 C CA . TYR A 1 104 ? -21.356 15.598 -2.373 1.00 6.17 84 TYR A CA 1
ATOM 678 C C . TYR A 1 104 ? -19.850 15.417 -2.260 1.00 5.64 84 TYR A C 1
ATOM 679 O O . TYR A 1 104 ? -19.299 15.461 -1.158 1.00 6.74 84 TYR A O 1
ATOM 688 N N . LEU A 1 105 ? -19.191 15.220 -3.403 1.00 5.66 85 LEU A N 1
ATOM 689 C CA . LEU A 1 105 ? -17.756 15.032 -3.458 1.00 5.21 85 LEU A CA 1
ATOM 690 C C . LEU A 1 105 ? -17.166 16.081 -4.368 1.00 5.31 85 LEU A C 1
ATOM 691 O O . LEU A 1 105 ? -17.454 16.113 -5.564 1.00 5.65 85 LEU A O 1
ATOM 696 N N . ILE A 1 106 ? -16.344 16.957 -3.790 1.00 5.03 86 ILE A N 1
ATOM 697 C CA . ILE A 1 106 ? -15.572 17.922 -4.573 1.00 4.99 86 ILE A CA 1
ATOM 698 C C . ILE A 1 106 ? -14.259 17.275 -4.986 1.00 4.78 86 ILE A C 1
ATOM 699 O O . ILE A 1 106 ? -13.442 16.909 -4.137 1.00 5.66 86 ILE A O 1
ATOM 704 N N . LEU A 1 107 ? -14.063 17.153 -6.295 1.00 5.00 87 LEU A N 1
ATOM 705 C CA . LEU A 1 107 ? -12.794 16.684 -6.839 1.00 5.25 87 LEU A CA 1
ATOM 706 C C . LEU A 1 107 ? -11.853 17.873 -6.863 1.00 4.88 87 LEU A C 1
ATOM 707 O O . LEU A 1 107 ? -12.023 18.780 -7.691 1.00 5.72 87 LEU A O 1
ATOM 712 N N . ASP A 1 108 ? -10.901 17.900 -5.930 1.00 4.83 88 ASP A N 1
ATOM 713 C CA . ASP A 1 108 ? -9.954 19.018 -5.801 1.00 5.00 88 ASP A CA 1
ATOM 714 C C . ASP A 1 108 ? -8.632 18.638 -6.434 1.00 4.86 88 ASP A C 1
ATOM 715 O O . ASP A 1 108 ? -7.872 17.858 -5.879 1.00 5.32 88 ASP A O 1
ATOM 720 N N . LEU A 1 109 ? -8.394 19.182 -7.629 1.00 4.66 89 LEU A N 1
ATOM 721 C CA . LEU A 1 109 ? -7.105 19.019 -8.307 1.00 5.18 89 LEU A CA 1
ATOM 722 C C . LEU A 1 109 ? -6.094 19.883 -7.539 1.00 4.83 89 LEU A C 1
ATOM 723 O O . LEU A 1 109 ? -6.057 21.108 -7.697 1.00 5.37 89 LEU A O 1
ATOM 728 N N . HIS A 1 110 ? -5.335 19.254 -6.647 1.00 5.15 90 HIS A N 1
ATOM 729 C CA . HIS A 1 110 ? -4.688 19.983 -5.567 1.00 5.29 90 HIS A CA 1
ATOM 730 C C . HIS A 1 110 ? -3.278 20.404 -5.962 1.00 5.75 90 HIS A C 1
ATOM 731 O O . HIS A 1 110 ? -2.294 19.916 -5.411 1.00 6.48 90 HIS A O 1
ATOM 738 N N . ASN A 1 111 ? -3.199 21.322 -6.936 1.00 5.55 91 ASN A N 1
ATOM 739 C CA . ASN A 1 111 ? -1.959 21.489 -7.688 1.00 6.03 91 ASN A CA 1
ATOM 740 C C . ASN A 1 111 ? -1.330 22.867 -7.745 1.00 6.28 91 ASN A C 1
ATOM 741 O O . ASN A 1 111 ? -0.258 22.993 -8.322 1.00 7.26 91 ASN A O 1
ATOM 746 N N . TYR A 1 112 ? -1.940 23.913 -7.181 1.00 6.01 92 TYR A N 1
ATOM 747 C CA . TYR A 1 112 ? -1.263 25.208 -7.076 1.00 6.71 92 TYR A CA 1
ATOM 748 C C . TYR A 1 112 ? -0.857 25.778 -8.439 1.00 6.95 92 TYR A C 1
ATOM 749 O O . TYR A 1 112 ? 0.112 26.529 -8.547 1.00 7.80 92 TYR A O 1
ATOM 758 N N . ALA A 1 113 ? -1.631 25.439 -9.465 1.00 6.91 93 ALA A N 1
ATOM 759 C CA . ALA A 1 113 ? -1.359 25.827 -10.844 1.00 7.63 93 ALA A CA 1
ATOM 760 C C . ALA A 1 113 ? -0.001 25.344 -11.347 1.00 7.91 93 ALA A C 1
ATOM 761 O O . ALA A 1 113 ? 0.634 25.992 -12.182 1.00 9.08 93 ALA A O 1
ATOM 763 N N . THR A 1 114 ? 0.390 24.158 -10.887 1.00 7.94 94 THR A N 1
ATOM 764 C CA . THR A 1 114 ? 1.627 23.524 -11.346 1.00 8.69 94 THR A CA 1
ATOM 765 C C . THR A 1 114 ? 1.405 22.070 -11.737 1.00 9.05 94 THR A C 1
ATOM 766 O O . THR A 1 114 ? 0.483 21.413 -11.245 1.00 9.53 94 THR A O 1
ATOM 770 N N . TYR A 1 115 ? 2.280 21.582 -12.619 1.00 10.03 95 TYR A N 1
ATOM 771 C CA . TYR A 1 115 ? 2.371 20.159 -12.932 1.00 9.79 95 TYR A CA 1
ATOM 772 C C . TYR A 1 115 ? 3.856 19.811 -12.887 1.00 11.11 95 TYR A C 1
ATOM 773 O O . TYR A 1 115 ? 4.672 20.437 -13.586 1.00 12.05 95 TYR A O 1
ATOM 782 N N . SER A 1 116 ? 4.193 18.828 -12.051 1.00 12.99 96 SER A N 1
ATOM 783 C CA . SER A 1 116 ? 5.571 18.439 -11.774 1.00 15.21 96 SER A CA 1
ATOM 784 C C . SER A 1 116 ? 6.436 19.657 -11.533 1.00 16.39 96 SER A C 1
ATOM 785 O O . SER A 1 116 ? 7.537 19.782 -12.077 1.00 20.48 96 SER A O 1
ATOM 788 N N . GLY A 1 117 ? 5.908 20.568 -10.719 1.00 15.28 97 GLY A N 1
ATOM 789 C CA . GLY A 1 117 ? 6.662 21.719 -10.269 1.00 17.94 97 GLY A CA 1
ATOM 790 C C . GLY A 1 117 ? 6.784 22.876 -11.235 1.00 17.43 97 GLY A C 1
ATOM 791 O O . GLY A 1 117 ? 7.421 23.863 -10.902 1.00 21.61 97 GLY A O 1
ATOM 792 N N . LYS A 1 118 ? 6.181 22.777 -12.419 1.00 14.09 98 LYS A N 1
ATOM 793 C CA . LYS A 1 118 ? 6.250 23.837 -13.438 1.00 13.80 98 LYS A CA 1
ATOM 794 C C . LYS A 1 118 ? 4.893 24.511 -13.536 1.00 11.78 98 LYS A C 1
ATOM 795 O O . LYS A 1 118 ? 3.859 23.856 -13.510 1.00 11.26 98 LYS A O 1
ATOM 801 N N . ARG A 1 119 ? 4.899 25.832 -13.667 1.00 11.45 99 ARG A N 1
ATOM 802 C CA . ARG A 1 119 ? 3.670 26.606 -13.623 1.00 10.34 99 ARG A CA 1
ATOM 803 C C . ARG A 1 119 ? 2.890 26.556 -14.925 1.00 10.71 99 ARG A C 1
ATOM 804 O O . ARG A 1 119 ? 3.456 26.612 -16.019 1.00 12.33 99 ARG A O 1
ATOM 812 N N . ILE A 1 120 ? 1.573 26.490 -14.802 1.00 9.76 100 ILE A N 1
ATOM 813 C CA . ILE A 1 120 ? 0.691 26.711 -15.944 1.00 10.50 100 ILE A CA 1
ATOM 814 C C . ILE A 1 120 ? 1.021 28.049 -16.602 1.00 11.41 100 ILE A C 1
ATOM 815 O O . ILE A 1 120 ? 1.221 29.066 -15.926 1.00 12.45 100 ILE A O 1
ATOM 820 N N . GLY A 1 121 ? 1.076 28.039 -17.928 1.00 14.01 101 GLY A N 1
ATOM 821 C CA . GLY A 1 121 ? 1.404 29.224 -18.715 1.00 18.13 101 GLY A CA 1
ATOM 822 C C . GLY A 1 121 ? 2.844 29.249 -19.182 1.00 20.24 101 GLY A C 1
ATOM 823 O O . GLY A 1 121 ? 3.200 30.050 -20.032 1.00 26.89 101 GLY A O 1
ATOM 824 N N . THR A 1 122 ? 3.675 28.378 -18.619 1.00 21.50 102 THR A N 1
ATOM 825 C CA . THR A 1 122 ? 5.010 28.177 -19.156 1.00 21.78 102 THR A CA 1
ATOM 826 C C . THR A 1 122 ? 4.912 27.318 -20.398 1.00 21.98 102 THR A C 1
ATOM 827 O O . THR A 1 122 ? 3.868 26.715 -20.660 1.00 23.33 102 THR A O 1
ATOM 831 N N . SER A 1 123 ? 5.998 27.248 -21.164 1.00 23.87 103 SER A N 1
ATOM 832 C CA . SER A 1 123 ? 6.050 26.321 -22.288 1.00 23.95 103 SER A CA 1
ATOM 833 C C . SER A 1 123 ? 5.831 24.883 -21.835 1.00 23.03 103 SER A C 1
ATOM 834 O O . SER A 1 123 ? 5.217 24.107 -22.555 1.0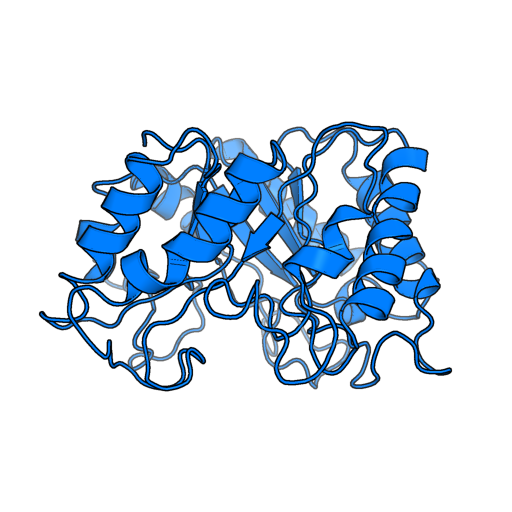0 24.84 103 SER A O 1
ATOM 837 N N . ASP A 1 124 ? 6.306 24.558 -20.629 1.00 21.83 104 ASP A N 1
ATOM 838 C CA . ASP A 1 124 ? 6.219 23.206 -20.065 1.00 21.20 104 ASP A CA 1
ATOM 839 C C . ASP A 1 124 ? 4.774 22.777 -19.809 1.00 17.02 104 ASP A C 1
ATOM 840 O O . ASP A 1 124 ? 4.427 21.611 -19.991 1.00 20.83 104 ASP A O 1
ATOM 845 N N . VAL A 1 125 ? 3.941 23.725 -19.378 1.00 15.68 105 VAL A N 1
ATOM 846 C CA . VAL A 1 125 ? 2.563 23.430 -18.979 1.00 13.94 105 VAL A CA 1
ATOM 847 C C . VAL A 1 125 ? 1.609 24.491 -19.541 1.00 13.48 105 VAL A C 1
ATOM 848 O O . VAL A 1 125 ? 1.219 25.425 -18.852 1.00 14.53 105 VAL A O 1
ATOM 852 N N . PRO A 1 126 ? 1.224 24.345 -20.815 1.00 14.79 106 PRO A N 1
ATOM 853 C CA . PRO A 1 126 ? 0.260 25.284 -21.393 1.00 15.38 106 PRO A CA 1
ATOM 854 C C . PRO A 1 126 ? -1.107 25.196 -20.712 1.00 13.47 106 PRO A C 1
ATOM 855 O O . PRO A 1 126 ? -1.480 24.127 -20.205 1.00 13.39 106 PRO A O 1
ATOM 859 N N . ALA A 1 127 ? -1.847 26.308 -20.698 1.00 13.97 107 ALA A N 1
ATOM 860 C CA . ALA A 1 127 ? -3.192 26.318 -20.119 1.00 14.31 107 ALA A CA 1
ATOM 861 C C . ALA A 1 127 ? -4.088 25.231 -20.706 1.00 12.37 107 ALA A C 1
ATOM 862 O O . ALA A 1 127 ? -4.946 24.674 -19.996 1.00 12.62 107 ALA A O 1
ATOM 864 N N . GLY A 1 128 ? -3.880 24.908 -21.981 1.00 11.92 108 GLY A N 1
ATOM 865 C CA . GLY A 1 128 ? -4.686 23.872 -22.592 1.00 11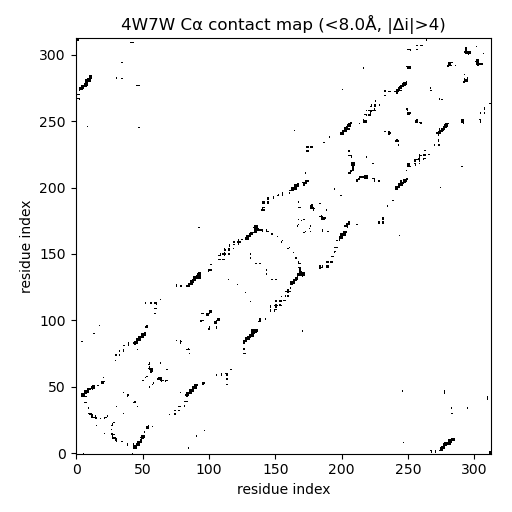.81 108 GLY A CA 1
ATOM 866 C C . GLY A 1 128 ? -4.535 22.522 -21.921 1.00 10.53 108 GLY A C 1
ATOM 867 O O . GLY A 1 128 ? -5.451 21.711 -21.992 1.00 11.59 108 GLY A O 1
ATOM 868 N N . ALA A 1 129 ? -3.387 22.266 -21.292 1.00 9.79 109 ALA A N 1
ATOM 869 C CA . ALA A 1 129 ? -3.189 20.968 -20.635 1.00 8.93 109 ALA A CA 1
ATOM 870 C C . ALA A 1 129 ? -4.188 20.809 -19.490 1.00 7.94 109 ALA A C 1
ATOM 871 O O . ALA A 1 129 ? -4.708 19.718 -19.273 1.00 7.85 109 ALA A O 1
ATOM 873 N N . LEU A 1 130 ? -4.456 21.885 -18.753 1.00 7.64 110 LEU A N 1
ATOM 874 C CA . LEU A 1 130 ? -5.444 21.819 -17.667 1.00 7.57 110 LEU A CA 1
ATOM 875 C C . LEU A 1 130 ? -6.845 21.582 -18.208 1.00 6.87 110 LEU A C 1
ATOM 876 O O . LEU A 1 130 ? -7.637 20.838 -17.627 1.00 7.49 110 LEU A O 1
ATOM 881 N N . ALA A 1 131 ? -7.146 22.189 -19.359 1.00 7.32 111 ALA A N 1
ATOM 882 C CA . ALA A 1 131 ? -8.448 21.970 -19.994 1.00 7.71 111 ALA A CA 1
ATOM 883 C C . ALA A 1 131 ? -8.603 20.501 -20.407 1.00 7.42 111 ALA A C 1
ATOM 884 O O . ALA A 1 131 ? -9.686 19.940 -20.304 1.00 8.12 111 ALA A O 1
ATOM 886 N N . ASP A 1 132 ? -7.528 19.884 -20.893 1.00 7.18 112 ASP A N 1
ATOM 887 C CA . ASP A 1 132 ? -7.584 18.471 -21.258 1.00 7.49 112 ASP A CA 1
ATOM 888 C C . ASP A 1 132 ? -7.852 17.582 -20.048 1.00 7.59 112 ASP A C 1
ATOM 889 O O . ASP A 1 132 ? -8.673 16.656 -20.107 1.00 7.63 112 ASP A O 1
ATOM 894 N N . LEU A 1 133 ? -7.167 17.863 -18.943 1.00 6.59 113 LEU A N 1
ATOM 895 C CA . LEU A 1 133 ? -7.400 17.135 -17.710 1.00 6.54 113 LEU A CA 1
ATOM 896 C C . LEU A 1 133 ? -8.887 17.193 -17.351 1.00 6.12 113 LEU A C 1
ATOM 897 O O . LEU A 1 133 ? -9.523 16.164 -17.089 1.00 6.86 113 LEU A O 1
ATOM 902 N N . TRP A 1 134 ? -9.447 18.406 -17.337 1.00 6.14 114 TRP A N 1
ATOM 903 C CA . TRP A 1 134 ? -10.824 18.548 -16.914 1.00 6.43 114 TRP A CA 1
ATOM 904 C C . TRP A 1 134 ? -11.833 18.035 -17.917 1.00 6.15 114 TRP A C 1
ATOM 905 O O . TRP A 1 134 ? -12.892 17.570 -17.533 1.00 6.60 114 TRP A O 1
ATOM 916 N N . ARG A 1 135 ? -11.519 18.097 -19.211 1.00 6.35 115 ARG A N 1
ATOM 917 C CA . ARG A 1 135 ? -12.334 17.404 -20.210 1.00 6.20 115 ARG A CA 1
ATOM 918 C C . ARG A 1 135 ? -12.474 15.923 -19.839 1.00 6.64 115 ARG A C 1
ATOM 919 O O . ARG A 1 135 ? -13.578 15.361 -19.824 1.00 6.79 115 ARG A O 1
ATOM 927 N N . ARG A 1 136 ? -11.343 15.309 -19.544 1.00 6.83 116 ARG A N 1
ATOM 928 C CA . ARG A 1 136 ? -11.325 13.883 -19.245 1.00 7.23 116 ARG A CA 1
ATOM 929 C C . ARG A 1 136 ? -12.082 13.570 -17.959 1.00 6.97 116 ARG A C 1
ATOM 930 O O . ARG A 1 136 ? -12.844 12.605 -17.915 1.00 7.98 116 ARG A O 1
ATOM 938 N N . LEU A 1 137 ? -11.871 14.345 -16.900 1.00 6.60 117 LEU A N 1
ATOM 939 C CA . LEU A 1 137 ? -12.617 14.116 -15.669 1.00 6.87 117 LEU A CA 1
ATOM 940 C C . LEU A 1 137 ? -14.100 14.370 -15.862 1.00 6.94 117 LEU A C 1
ATOM 941 O O . LEU A 1 137 ? -14.933 13.617 -15.351 1.00 7.89 117 LEU A O 1
ATOM 946 N N . ALA A 1 138 ? -14.454 15.403 -16.631 1.00 6.79 118 ALA A N 1
ATOM 947 C CA . ALA A 1 138 ? -15.857 15.679 -16.890 1.00 7.16 118 ALA A CA 1
ATOM 948 C C . ALA A 1 138 ? -16.522 14.522 -17.650 1.00 7.55 118 ALA A C 1
ATOM 949 O O . ALA A 1 138 ? -17.670 14.179 -17.386 1.00 8.42 118 ALA A O 1
ATOM 951 N N . LEU A 1 139 ? -15.812 13.919 -18.602 1.00 7.29 119 LEU A N 1
ATOM 952 C CA . LEU A 1 139 ? -16.361 12.760 -19.304 1.00 7.72 119 LEU A CA 1
ATOM 953 C C . LEU A 1 139 ? -16.630 11.608 -18.350 1.00 8.35 119 LEU A C 1
ATOM 954 O O . LEU A 1 139 ? -17.594 10.872 -18.541 1.00 10.54 119 LEU A O 1
ATOM 959 N N . GLU A 1 140 ? -15.795 11.455 -17.329 1.00 7.62 120 GLU A N 1
ATOM 960 C CA . GLU A 1 140 ? -15.984 10.382 -16.359 1.00 8.16 120 GLU A CA 1
ATOM 961 C C . GLU A 1 140 ? -17.156 10.620 -15.417 1.00 9.38 120 GLU A C 1
ATOM 962 O O . GLU A 1 140 ? -17.827 9.678 -15.015 1.00 11.97 120 GLU A O 1
ATOM 968 N N . PHE A 1 141 ? -17.379 11.878 -15.032 1.00 8.22 121 PHE A N 1
ATOM 969 C CA . PHE A 1 141 ? -18.274 12.208 -13.919 1.00 8.83 121 PHE A CA 1
ATOM 970 C C . PHE A 1 141 ? -19.481 13.044 -14.320 1.00 9.18 121 PHE A C 1
ATOM 971 O O . PHE A 1 141 ? -20.259 13.449 -13.456 1.00 10.26 121 PHE A O 1
ATOM 979 N N . LYS A 1 142 ? -19.676 13.266 -15.614 1.00 9.96 122 LYS A N 1
ATOM 980 C CA . LYS A 1 142 ? -20.771 14.130 -16.046 1.00 12.19 122 LYS A CA 1
ATOM 981 C C . LYS A 1 142 ? -22.133 13.628 -15.598 1.00 12.59 122 LYS A C 1
ATOM 982 O O . LYS A 1 142 ? -23.007 14.438 -15.310 1.00 17.25 122 LYS A O 1
ATOM 988 N N . ASP A 1 143 ? -22.309 12.317 -15.505 1.00 13.83 123 ASP A N 1
ATOM 989 C CA . ASP A 1 143 ? -23.584 11.766 -15.058 1.00 17.65 123 ASP A CA 1
ATOM 990 C C . ASP A 1 143 ? -23.659 11.463 -13.557 1.00 18.04 123 ASP A C 1
ATOM 991 O O . ASP A 1 143 ? -24.555 10.746 -13.115 0.50 15.55 123 ASP A O 1
ATOM 996 N N . ASP A 1 144 ? -22.759 12.061 -12.774 1.00 17.64 124 ASP A N 1
ATOM 997 C CA . ASP A 1 144 ? -22.754 11.926 -11.318 1.00 14.66 124 ASP A CA 1
ATOM 998 C C . ASP A 1 144 ? -23.152 13.285 -10.642 1.00 15.00 124 ASP A C 1
ATOM 999 O O . ASP A 1 144 ? -22.319 14.168 -10.486 1.00 15.26 124 ASP A O 1
ATOM 1004 N N . LYS A 1 145 ? -24.417 13.417 -10.215 1.00 14.46 125 LYS A N 1
ATOM 1005 C CA . LYS A 1 145 ? -24.931 14.639 -9.563 1.00 16.23 125 LYS A CA 1
ATOM 1006 C C . LYS A 1 145 ? -24.235 14.990 -8.234 1.00 11.64 125 LYS A C 1
ATOM 1007 O O . LYS A 1 145 ? -24.257 16.128 -7.759 1.00 16.25 125 LYS A O 1
ATOM 1013 N N . ALA A 1 146 ? -23.636 13.995 -7.626 1.00 8.56 126 ALA A N 1
ATOM 1014 C CA . ALA A 1 146 ? -22.899 14.209 -6.401 1.00 8.09 126 ALA A CA 1
ATOM 1015 C C . ALA A 1 146 ? -21.543 14.882 -6.618 1.00 7.03 126 ALA A C 1
ATOM 1016 O O . ALA A 1 146 ? -20.948 15.340 -5.638 1.00 8.54 126 ALA A O 1
ATOM 1018 N N . VAL A 1 147 ? -21.044 14.904 -7.852 1.00 6.53 127 VAL A N 1
ATOM 1019 C CA . VAL A 1 147 ? -19.676 15.353 -8.089 1.00 5.82 127 VAL A CA 1
ATOM 1020 C C . VAL A 1 147 ? -19.618 16.835 -8.425 1.00 5.68 127 VAL A C 1
ATOM 1021 O O . VAL A 1 147 ? -20.378 17.318 -9.277 1.00 6.49 127 VAL A O 1
ATOM 1025 N N . ILE A 1 148 ? -18.703 17.527 -7.748 1.00 5.47 128 ILE A N 1
ATOM 1026 C CA . ILE A 1 148 ? -18.420 18.942 -7.951 1.00 5.37 128 ILE A CA 1
ATOM 1027 C C . ILE A 1 148 ? -16.974 19.042 -8.439 1.00 5.04 128 ILE A C 1
ATOM 1028 O O . ILE A 1 148 ? -16.094 18.321 -7.937 1.00 5.58 128 ILE A O 1
ATOM 1033 N N . PHE A 1 149 ? -16.726 19.913 -9.425 1.00 5.06 129 PHE A N 1
ATOM 1034 C CA . PHE A 1 149 ? -15.391 20.008 -10.031 1.00 4.77 129 PHE A CA 1
ATOM 1035 C C . PHE A 1 149 ? -14.619 21.188 -9.420 1.00 4.81 129 PHE A C 1
ATOM 1036 O O . PHE A 1 149 ? -14.920 22.343 -9.701 1.00 5.66 129 PHE A O 1
ATOM 1044 N N . GLY A 1 150 ? -13.624 20.881 -8.591 1.00 4.82 130 GLY A N 1
ATOM 1045 C CA . GLY A 1 150 ? -12.751 21.902 -7.998 1.00 5.03 130 GLY A CA 1
ATOM 1046 C C . GLY A 1 150 ? -11.536 22.116 -8.874 1.00 4.76 130 GLY A C 1
ATOM 1047 O O . GLY A 1 150 ? -10.523 21.417 -8.753 1.00 5.09 130 GLY A O 1
ATOM 1048 N N . LEU A 1 151 ? -11.638 23.080 -9.779 1.00 4.70 131 LEU A N 1
ATOM 1049 C CA . LEU A 1 151 ? -10.667 23.213 -10.870 1.00 5.00 131 LEU A CA 1
ATOM 1050 C C . LEU A 1 151 ? -9.202 23.202 -10.472 1.00 5.04 131 LEU A C 1
ATOM 1051 O O . LEU A 1 151 ? -8.384 22.611 -11.167 1.00 5.34 131 LEU A O 1
ATOM 1056 N N . MET A 1 152 ? -8.844 23.920 -9.405 1.00 4.92 132 MET A N 1
ATOM 1057 C CA . MET A 1 152 ? -7.436 24.005 -9.056 1.00 4.97 132 MET A CA 1
ATOM 1058 C C . MET A 1 152 ? -7.264 24.534 -7.656 1.00 4.69 132 MET A C 1
ATOM 1059 O O . MET A 1 152 ? -7.748 25.622 -7.337 1.00 5.56 132 MET A O 1
ATOM 1064 N N . ASN A 1 153 ? -6.526 23.820 -6.825 1.00 4.64 133 ASN A N 1
ATOM 1065 C CA . ASN A 1 153 ? -6.232 24.330 -5.498 1.00 4.84 133 ASN A CA 1
ATOM 1066 C C . ASN A 1 153 ? -5.237 25.482 -5.576 1.00 5.02 133 ASN A C 1
ATOM 1067 O O . ASN A 1 153 ? -4.118 25.295 -6.059 1.00 5.75 133 ASN A O 1
ATOM 1072 N N . GLU A 1 154 ? -5.624 26.644 -5.047 1.00 5.05 134 GLU A N 1
ATOM 1073 C CA . GLU A 1 154 ? -4.692 27.766 -4.792 1.00 5.08 134 GLU A CA 1
ATOM 1074 C C . GLU A 1 154 ? -3.707 28.075 -5.928 1.00 5.07 134 GLU A C 1
ATOM 1075 O O . GLU A 1 154 ? -2.485 28.036 -5.742 1.00 5.35 134 GLU A O 1
ATOM 1081 N N . PRO A 1 155 ? -4.221 28.435 -7.109 1.00 5.40 135 PRO A N 1
ATOM 1082 C CA . PRO A 1 155 ? -3.316 29.023 -8.094 1.00 5.57 135 PRO A CA 1
ATOM 1083 C C . PRO A 1 155 ? -2.544 30.190 -7.476 1.00 5.42 135 PRO A C 1
ATOM 1084 O O . PRO A 1 155 ? -3.080 30.934 -6.663 1.00 5.79 135 PRO A O 1
ATOM 1088 N N . ASN A 1 156 ? -1.286 30.331 -7.866 1.00 5.88 136 ASN A N 1
ATOM 1089 C CA . ASN A 1 156 ? -0.451 31.451 -7.449 1.00 6.02 136 ASN A CA 1
ATOM 1090 C C . ASN A 1 156 ? 0.691 31.506 -8.460 1.00 6.18 136 ASN A C 1
ATOM 1091 O O . ASN A 1 156 ? 0.863 30.578 -9.248 1.00 6.97 136 ASN A O 1
ATOM 1096 N N . GLY A 1 157 ? 1.446 32.602 -8.471 1.00 6.96 137 GLY A N 1
ATOM 1097 C CA . GLY A 1 157 ? 2.590 32.665 -9.382 1.00 7.40 137 GLY A CA 1
ATOM 1098 C C . GLY A 1 157 ? 2.178 32.828 -10.839 1.00 7.95 137 GLY A C 1
ATOM 1099 O O . GLY A 1 157 ? 2.934 32.463 -11.745 1.00 10.67 137 GLY A O 1
ATOM 1100 N N . ILE A 1 158 ? 0.986 33.377 -11.041 1.00 7.43 138 ILE A N 1
ATOM 1101 C CA . ILE A 1 158 ? 0.372 33.590 -12.346 1.00 8.05 138 ILE A CA 1
ATOM 1102 C C . ILE A 1 158 ? -0.519 34.807 -12.167 1.00 7.59 138 ILE A C 1
ATOM 1103 O O . ILE A 1 158 ? -1.140 34.955 -11.109 1.00 7.77 138 ILE A O 1
ATOM 1108 N N . SER A 1 159 ? -0.561 35.706 -13.142 1.00 7.69 139 SER A N 1
ATOM 1109 C CA A SER A 1 159 ? -1.372 36.904 -12.989 0.50 7.41 139 SER A CA 1
ATOM 1110 C CA B SER A 1 159 ? -1.369 36.906 -12.985 0.50 8.11 139 SER A CA 1
ATOM 1111 C C . SER A 1 159 ? -2.847 36.555 -12.952 1.00 6.88 139 SER A C 1
ATOM 1112 O O . SER A 1 159 ? -3.259 35.490 -13.430 1.00 7.39 139 SER A O 1
ATOM 1117 N N . ALA A 1 160 ? -3.639 37.466 -12.415 1.00 7.03 140 ALA A N 1
ATOM 1118 C CA . ALA A 1 160 ? -5.070 37.245 -12.360 1.00 6.55 140 ALA A CA 1
ATOM 1119 C C . ALA A 1 160 ? -5.704 37.103 -13.756 1.00 6.63 140 ALA A C 1
ATOM 1120 O O . ALA A 1 160 ? -6.492 36.191 -13.961 1.00 6.70 140 ALA A O 1
ATOM 1122 N N . PRO A 1 161 ? -5.325 37.937 -14.744 1.00 7.27 141 PRO A N 1
ATOM 1123 C CA . PRO A 1 161 ? -5.895 37.735 -16.084 1.00 7.48 141 PRO A CA 1
ATOM 1124 C C . PRO A 1 161 ? -5.430 36.441 -16.762 1.00 7.20 141 PRO A C 1
ATOM 1125 O O . PRO A 1 161 ? -6.219 35.776 -17.438 1.00 7.88 141 PRO A O 1
ATOM 1129 N N . ASP A 1 162 ? -4.174 36.052 -16.551 1.00 7.28 142 ASP A N 1
ATOM 1130 C CA . ASP A 1 162 ? -3.687 34.821 -17.169 1.00 7.92 142 ASP A CA 1
ATOM 1131 C C . ASP A 1 162 ? -4.368 33.617 -16.524 1.00 7.31 142 ASP A C 1
ATOM 1132 O O . ASP A 1 162 ? -4.747 32.670 -17.224 1.00 7.84 142 ASP A O 1
ATOM 1137 N N . TRP A 1 163 ? -4.542 33.644 -15.208 1.00 6.74 143 TRP A N 1
ATOM 1138 C CA . TRP A 1 163 ? -5.270 32.561 -14.562 1.00 6.50 143 TRP A CA 1
ATOM 1139 C C . TRP A 1 163 ? -6.727 32.541 -15.034 1.00 6.37 143 TRP A C 1
ATOM 1140 O O . TRP A 1 163 ? -7.281 31.481 -15.311 1.00 6.37 143 TRP A O 1
ATOM 1151 N N . ALA A 1 164 ? -7.348 33.712 -15.157 1.00 6.43 144 ALA A N 1
ATOM 1152 C CA . ALA A 1 164 ? -8.727 33.752 -15.624 1.00 6.67 144 ALA A CA 1
ATOM 1153 C C . ALA A 1 164 ? -8.876 33.129 -17.009 1.00 6.55 144 ALA A C 1
ATOM 1154 O O . ALA A 1 164 ? -9.846 32.423 -17.265 1.00 7.13 144 ALA A O 1
ATOM 1156 N N . ASN A 1 165 ? -7.920 33.376 -17.893 1.00 6.52 145 ASN A N 1
ATOM 1157 C CA . ASN A 1 165 ? -7.937 32.738 -19.211 1.00 6.45 145 ASN A CA 1
ATOM 1158 C C . ASN A 1 165 ? -7.847 31.221 -19.093 1.00 6.21 145 ASN A C 1
ATOM 1159 O O . ASN A 1 165 ? -8.568 30.488 -19.765 1.00 6.70 145 ASN A O 1
ATOM 1164 N N . ALA A 1 166 ? -6.947 30.738 -18.238 1.00 6.00 146 ALA A N 1
ATOM 1165 C CA . ALA A 1 166 ? -6.814 29.296 -18.028 1.00 6.55 146 ALA A CA 1
ATOM 1166 C C . ALA A 1 166 ? -8.101 28.717 -17.466 1.00 6.21 146 ALA A C 1
ATOM 1167 O O . ALA A 1 166 ? -8.555 27.645 -17.899 1.00 6.80 146 ALA A O 1
ATOM 1169 N N . ALA A 1 167 ? -8.706 29.420 -16.507 1.00 6.26 147 ALA A N 1
ATOM 1170 C CA . ALA A 1 167 ? -9.965 28.978 -15.928 1.00 6.28 147 ALA A CA 1
ATOM 1171 C C . ALA A 1 167 ? -11.079 28.966 -16.976 1.00 5.80 147 ALA A C 1
ATOM 1172 O O . ALA A 1 167 ? -11.864 28.022 -17.026 1.00 5.93 147 ALA A O 1
ATOM 1174 N N . GLN A 1 168 ? -11.146 29.996 -17.805 1.00 5.81 148 GLN A N 1
ATOM 1175 C CA . GLN A 1 168 ? -12.149 30.028 -18.863 1.00 5.76 148 GLN A CA 1
ATOM 1176 C C . GLN A 1 168 ? -12.015 28.816 -19.782 1.00 6.37 148 GLN A C 1
ATOM 1177 O O . GLN A 1 168 ? -13.002 28.165 -20.145 1.00 6.43 148 GLN A O 1
ATOM 1183 N N . GLY A 1 169 ? -10.791 28.534 -20.199 1.00 5.96 149 GLY A N 1
ATOM 1184 C CA . GLY A 1 169 ? -10.574 27.396 -21.080 1.00 6.55 149 GLY A CA 1
ATOM 1185 C C . GLY A 1 169 ? -11.023 26.098 -20.434 1.00 6.30 149 GLY A C 1
ATOM 1186 O O . GLY A 1 169 ? -11.562 25.212 -21.095 1.00 6.63 149 GLY A O 1
ATOM 1187 N N A THR A 1 170 ? -10.813 25.988 -19.139 0.60 6.11 150 THR A N 1
ATOM 1188 N N B THR A 1 170 ? -10.801 25.964 -19.125 0.40 6.57 150 THR A N 1
ATOM 1189 C CA A THR A 1 170 ? -11.201 24.797 -18.416 0.60 5.70 150 THR A CA 1
ATOM 1190 C CA B THR A 1 170 ? -11.223 24.749 -18.410 0.40 6.82 150 THR A CA 1
ATOM 1191 C C A THR A 1 170 ? -12.723 24.671 -18.285 0.60 5.69 150 THR A C 1
ATOM 1192 C C B THR A 1 170 ? -12.739 24.657 -18.277 0.40 6.15 150 THR A C 1
ATOM 1193 O O A THR A 1 170 ? -13.284 23.593 -18.496 0.60 6.23 150 THR A O 1
ATOM 1194 O O B THR A 1 170 ? -13.314 23.589 -18.489 0.40 6.35 150 THR A O 1
ATOM 1201 N N . ILE A 1 171 ? -13.390 25.764 -17.930 1.00 5.73 151 ILE A N 1
ATOM 1202 C CA . ILE A 1 171 ? -14.855 25.785 -17.866 1.00 5.81 151 ILE A CA 1
ATOM 1203 C C . ILE A 1 171 ? -15.437 25.382 -19.216 1.00 5.83 151 ILE A C 1
ATOM 1204 O O . ILE A 1 171 ? -16.322 24.531 -19.308 1.00 6.26 151 ILE A O 1
ATOM 1209 N N . THR A 1 172 ? -14.921 25.972 -20.279 1.00 6.23 152 THR A N 1
ATOM 1210 C CA . THR A 1 172 ? -15.397 25.681 -21.621 1.00 6.37 152 THR A CA 1
ATOM 1211 C C . THR A 1 172 ? -15.229 24.201 -21.933 1.00 6.86 152 THR A C 1
ATOM 1212 O O . THR A 1 172 ? -16.139 23.563 -22.473 1.00 7.33 152 THR A O 1
ATOM 1216 N N . ALA A 1 173 ? -14.054 23.663 -21.633 1.00 7.03 153 ALA A N 1
ATOM 1217 C CA . ALA A 1 173 ? -13.773 22.252 -21.892 1.00 7.42 153 ALA A CA 1
ATOM 1218 C C . ALA A 1 173 ? -14.761 21.349 -21.160 1.00 6.85 153 ALA A C 1
ATOM 1219 O O . ALA A 1 173 ? -15.255 20.355 -21.714 1.00 7.84 153 ALA A O 1
ATOM 1221 N N . ILE A 1 174 ? -15.044 21.665 -19.909 1.00 6.36 154 ILE A N 1
ATOM 1222 C CA . ILE A 1 174 ? -15.983 20.870 -19.135 1.00 6.20 154 ILE A CA 1
ATOM 1223 C C . ILE A 1 174 ? -17.365 20.942 -19.780 1.00 5.99 154 ILE A C 1
ATOM 1224 O O . ILE A 1 174 ? -18.023 19.921 -19.962 1.00 7.01 154 ILE A O 1
ATOM 1229 N N . ARG A 1 175 ? -17.822 22.138 -20.127 1.00 5.90 155 ARG A N 1
ATOM 1230 C CA . ARG A 1 175 ? -19.177 22.255 -20.659 1.00 6.13 155 ARG A CA 1
ATOM 1231 C C . ARG A 1 175 ? -19.344 21.615 -22.028 1.00 6.80 155 ARG A C 1
ATOM 1232 O O . ARG A 1 175 ? -20.419 21.127 -22.343 1.00 8.25 155 ARG A O 1
ATOM 1240 N N . LYS A 1 176 ? -18.276 21.585 -22.828 1.00 6.96 156 LYS A N 1
ATOM 1241 C CA . LYS A 1 176 ? -18.331 20.934 -24.131 1.00 7.46 156 LYS A CA 1
ATOM 1242 C C . LYS A 1 176 ? -18.672 19.448 -24.008 1.00 7.70 156 LYS A C 1
ATOM 1243 O O . LYS A 1 176 ? -19.198 18.881 -24.953 1.00 9.22 156 LYS A O 1
ATOM 1249 N N . THR A 1 177 ? -18.368 18.818 -22.868 1.00 7.69 157 THR A N 1
ATOM 1250 C CA . THR A 1 177 ? -18.680 17.402 -22.690 1.00 7.95 157 THR A CA 1
ATOM 1251 C C . THR A 1 177 ? -20.153 17.158 -22.410 1.00 8.90 157 THR A C 1
ATOM 1252 O O . THR A 1 177 ? -20.593 16.005 -22.418 1.00 11.70 157 THR A O 1
ATOM 1256 N N . GLY A 1 178 ? -20.909 18.221 -22.143 1.00 9.30 158 GLY A N 1
ATOM 1257 C CA . GLY A 1 178 ? -22.296 18.095 -21.693 1.00 10.17 158 GLY A CA 1
ATOM 1258 C C . GLY A 1 178 ? -22.458 18.086 -20.184 1.00 9.60 158 GLY A C 1
ATOM 1259 O O . GLY A 1 178 ? -23.590 18.106 -19.679 1.00 12.64 158 GLY A O 1
ATOM 1260 N N . ALA A 1 179 ? -21.345 18.061 -19.452 1.00 8.44 159 ALA A N 1
ATOM 1261 C CA . ALA A 1 179 ? -21.408 18.050 -17.993 1.00 8.59 159 ALA A CA 1
ATOM 1262 C C . ALA A 1 179 ? -22.080 19.308 -17.472 1.00 7.79 159 ALA A C 1
ATOM 1263 O O . ALA A 1 179 ? -21.727 20.430 -17.863 1.00 8.74 159 ALA A O 1
ATOM 1265 N N . LYS A 1 180 ? -23.022 19.111 -16.541 1.00 7.91 160 LYS A N 1
ATOM 1266 C CA . LYS A 1 180 ? -23.764 20.203 -15.918 1.00 8.38 160 LYS A CA 1
ATOM 1267 C C . LYS A 1 180 ? -23.350 20.430 -14.466 1.00 7.75 160 LYS A C 1
ATOM 1268 O O . LYS A 1 180 ? -23.932 21.255 -13.775 1.00 8.73 160 LYS A O 1
ATOM 1274 N N . ASN A 1 181 ? -22.321 19.719 -14.017 1.00 7.16 161 ASN A N 1
ATOM 1275 C CA . ASN A 1 181 ? -21.911 19.732 -12.629 1.00 6.42 161 ASN A CA 1
ATOM 1276 C C . ASN A 1 181 ? -21.480 21.123 -12.186 1.00 6.01 161 ASN A C 1
ATOM 1277 O O . ASN A 1 181 ? -21.015 21.933 -12.981 1.00 6.55 161 ASN A O 1
ATOM 1282 N N . LEU A 1 182 ? -21.602 21.387 -10.890 1.00 5.54 162 LEU A N 1
ATOM 1283 C CA . LEU A 1 182 ? -21.084 22.613 -10.305 1.00 5.71 162 LEU A CA 1
ATOM 1284 C C . LEU A 1 182 ? -19.573 22.655 -10.495 1.00 5.28 162 LEU A C 1
ATOM 1285 O O . LEU A 1 182 ? -18.877 21.661 -10.220 1.00 5.78 162 LEU A O 1
ATOM 1290 N N . ILE A 1 183 ? -19.075 23.805 -10.949 1.00 5.15 163 ILE A N 1
ATOM 1291 C CA . ILE A 1 183 ? -17.651 24.066 -11.082 1.00 5.02 163 ILE A CA 1
ATOM 1292 C C . ILE A 1 183 ? -17.282 25.110 -10.027 1.00 5.19 163 ILE A C 1
ATOM 1293 O O . ILE A 1 183 ? -17.901 26.179 -9.961 1.00 6.17 163 ILE A O 1
ATOM 1298 N N . LEU A 1 184 ? -16.255 24.804 -9.240 1.00 4.74 164 LEU A N 1
ATOM 1299 C CA . LEU A 1 184 ? -15.670 25.747 -8.288 1.00 4.89 164 LEU A CA 1
ATOM 1300 C C . LEU A 1 184 ? -14.419 26.351 -8.927 1.00 4.92 164 LEU A C 1
ATOM 1301 O O . LEU A 1 184 ? -13.461 25.640 -9.234 1.00 5.30 164 LEU A O 1
ATOM 1306 N N A VAL A 1 185 ? -14.452 27.669 -9.111 0.60 5.03 165 VAL A N 1
ATOM 1307 N N B VAL A 1 185 ? -14.449 27.652 -9.172 0.40 5.10 165 VAL A N 1
ATOM 1308 C CA A VAL A 1 185 ? -13.419 28.432 -9.817 0.60 5.32 165 VAL A CA 1
ATOM 1309 C CA B VAL A 1 185 ? -13.341 28.309 -9.848 0.40 5.39 165 VAL A CA 1
ATOM 1310 C C A VAL A 1 185 ? -12.641 29.270 -8.815 0.60 5.17 165 VAL A C 1
ATOM 1311 C C B VAL A 1 185 ? -12.636 29.246 -8.871 0.40 5.23 165 VAL A C 1
ATOM 1312 O O A VAL A 1 185 ? -13.228 30.102 -8.144 0.60 5.41 165 VAL A O 1
ATOM 1313 O O B VAL A 1 185 ? -13.268 30.086 -8.236 0.40 5.27 165 VAL A O 1
ATOM 1320 N N . PRO A 1 186 ? -11.321 29.072 -8.719 1.00 4.98 166 PRO A N 1
ATOM 1321 C CA . PRO A 1 186 ? -10.523 29.906 -7.839 1.00 5.09 166 PRO A CA 1
ATOM 1322 C C . PRO A 1 186 ? -9.961 31.108 -8.588 1.00 4.99 166 PRO A C 1
ATOM 1323 O O . PRO A 1 186 ? -10.005 31.164 -9.821 1.00 5.57 166 PRO A O 1
ATOM 1327 N N . GLY A 1 187 ? -9.393 32.038 -7.821 1.00 5.34 167 GLY A N 1
ATOM 1328 C CA . GLY A 1 187 ? -8.504 33.051 -8.351 1.00 5.51 167 GLY A CA 1
ATOM 1329 C C . GLY A 1 187 ? -7.052 32.671 -8.151 1.00 5.47 167 GLY A C 1
ATOM 1330 O O . GLY A 1 187 ? -6.738 31.581 -7.673 1.00 6.21 167 GLY A O 1
ATOM 1331 N N . THR A 1 188 ? -6.170 33.602 -8.535 1.00 5.32 168 THR A N 1
ATOM 1332 C CA . THR A 1 188 ? -4.764 33.464 -8.223 1.00 5.87 168 THR A CA 1
ATOM 1333 C C . THR A 1 188 ? -4.510 33.951 -6.776 1.00 5.62 168 THR A C 1
ATOM 1334 O O . THR A 1 188 ? -5.452 34.059 -5.981 1.00 5.96 168 THR A O 1
ATOM 1338 N N . ALA A 1 189 ? -3.253 34.202 -6.405 1.00 5.72 169 ALA A N 1
ATOM 1339 C CA . ALA A 1 189 ? -2.951 34.676 -5.036 1.00 6.05 169 ALA A CA 1
ATOM 1340 C C . ALA A 1 189 ? -3.493 33.715 -3.981 1.00 5.90 169 ALA A C 1
ATOM 1341 O O . ALA A 1 189 ? -4.002 34.113 -2.923 1.00 6.33 169 ALA A O 1
ATOM 1343 N N . TYR A 1 190 ? -3.352 32.415 -4.253 1.00 5.74 170 TYR A N 1
ATOM 1344 C CA . TYR A 1 190 ? -3.785 31.361 -3.335 1.00 5.68 170 TYR A CA 1
ATOM 1345 C C . TYR A 1 190 ? -5.290 31.439 -3.068 1.00 5.53 170 TYR A C 1
ATOM 1346 O O . TYR A 1 190 ? -5.772 30.929 -2.060 1.00 5.80 170 TYR A O 1
ATOM 1355 N N . THR A 1 191 ? -6.010 32.064 -4.000 1.00 5.60 171 THR A N 1
ATOM 1356 C CA . THR A 1 191 ? -7.437 32.309 -3.928 1.00 5.38 171 THR A CA 1
ATOM 1357 C C . THR A 1 191 ? -7.911 32.797 -2.558 1.00 5.23 171 THR A C 1
ATOM 1358 O O . THR A 1 191 ? -8.986 32.464 -2.081 1.00 5.37 171 THR A O 1
ATOM 1362 N N . GLY A 1 192 ? -7.122 33.661 -1.938 1.00 5.50 172 GLY A N 1
ATOM 1363 C CA . GLY A 1 192 ? -7.496 34.173 -0.626 1.00 5.64 172 GLY A CA 1
ATOM 1364 C C . GLY A 1 192 ? -8.718 35.068 -0.704 1.00 5.40 172 GLY A C 1
ATOM 1365 O O . GLY A 1 192 ? -8.789 35.970 -1.532 1.00 6.04 172 GLY A O 1
ATOM 1366 N N . ALA A 1 193 ? -9.671 34.886 0.207 1.00 5.52 173 ALA A N 1
ATOM 1367 C CA . ALA A 1 193 ? -10.809 35.802 0.229 1.00 5.92 173 ALA A CA 1
ATOM 1368 C C . ALA A 1 193 ? -10.341 37.219 0.529 1.00 6.15 173 ALA A C 1
ATOM 1369 O O . ALA A 1 193 ? -10.787 38.182 -0.080 1.00 6.97 173 ALA A O 1
ATOM 1371 N N . HIS A 1 194 ? -9.448 37.328 1.500 1.00 6.65 174 HIS A N 1
ATOM 1372 C CA . HIS A 1 194 ? -8.967 38.617 1.979 1.00 7.04 174 HIS A CA 1
ATOM 1373 C C . HIS A 1 194 ? -8.389 39.523 0.896 1.00 7.16 174 HIS A C 1
ATOM 1374 O O . HIS A 1 194 ? -8.527 40.736 0.989 1.00 8.37 174 HIS A O 1
ATOM 1381 N N . SER A 1 195 ? -7.709 38.932 -0.087 1.00 6.57 175 SER A N 1
ATOM 1382 C CA . SER A 1 195 ? -6.973 39.674 -1.090 1.00 6.52 175 SER A CA 1
ATOM 1383 C C . SER A 1 195 ? -7.695 39.728 -2.425 1.00 6.19 175 SER A C 1
ATOM 1384 O O . SER A 1 195 ? -7.118 40.172 -3.430 1.00 6.47 175 SER A O 1
ATOM 1387 N N . TRP A 1 196 ? -8.959 39.313 -2.458 1.00 5.99 176 TRP A N 1
ATOM 1388 C CA . TRP A 1 196 ? -9.702 39.173 -3.704 1.00 5.92 176 TRP A CA 1
ATOM 1389 C C . TRP A 1 196 ? -9.707 40.455 -4.532 1.00 6.01 176 TRP A C 1
ATOM 1390 O O . TRP A 1 196 ? -9.677 40.394 -5.769 1.00 6.14 176 TRP A O 1
ATOM 1401 N N . ARG A 1 197 ? -9.786 41.597 -3.844 1.00 6.18 177 ARG A N 1
ATOM 1402 C CA . ARG A 1 197 ? -9.974 42.880 -4.492 1.00 6.83 177 ARG A CA 1
ATOM 1403 C C . ARG A 1 197 ? -8.682 43.689 -4.561 1.00 6.90 177 ARG A C 1
ATOM 1404 O O . ARG A 1 197 ? -8.696 44.835 -5.036 1.00 8.69 177 ARG A O 1
ATOM 1412 N N . SER A 1 198 ? -7.560 43.103 -4.166 1.00 6.95 178 SER A N 1
ATOM 1413 C CA . SER A 1 198 ? -6.309 43.864 -4.086 1.00 7.75 178 SER A CA 1
ATOM 1414 C C . SER A 1 198 ? -5.755 44.189 -5.462 1.00 6.99 178 SER A C 1
ATOM 1415 O O . SER A 1 198 ? -5.601 43.297 -6.306 1.00 7.80 178 SER A O 1
ATOM 1418 N N . THR A 1 199 ? -5.380 45.459 -5.651 1.00 7.65 179 THR A N 1
ATOM 1419 C CA . THR A 1 199 ? -4.759 45.902 -6.888 1.00 7.75 179 THR A CA 1
ATOM 1420 C C . THR A 1 199 ? -3.328 46.353 -6.666 1.00 7.91 179 THR A C 1
ATOM 1421 O O . THR A 1 199 ? -2.727 46.932 -7.563 1.00 8.47 179 THR A O 1
ATOM 1425 N N . SER A 1 200 ? -2.752 46.078 -5.496 1.00 8.70 180 SER A N 1
ATOM 1426 C CA A SER A 1 200 ? -1.402 46.555 -5.203 0.50 9.30 180 SER A CA 1
ATOM 1427 C CA B SER A 1 200 ? -1.406 46.548 -5.184 0.50 9.28 180 SER A CA 1
ATOM 1428 C C . SER A 1 200 ? -0.413 46.189 -6.287 1.00 8.59 180 SER A C 1
ATOM 1429 O O . SER A 1 200 ? 0.370 47.037 -6.733 1.00 9.11 180 SER A O 1
ATOM 1434 N N . TYR A 1 201 ? -0.448 44.924 -6.705 1.00 8.75 181 TYR A N 1
ATOM 1435 C CA . TYR A 1 201 ? 0.520 44.367 -7.634 1.00 8.99 181 TYR A CA 1
ATOM 1436 C C . TYR A 1 201 ? 0.018 44.289 -9.075 1.00 9.20 181 TYR A C 1
ATOM 1437 O O . TYR A 1 201 ? 0.683 43.682 -9.907 1.00 11.16 181 TYR A O 1
ATOM 1446 N N . GLY A 1 202 ? -1.132 44.883 -9.379 1.00 9.11 182 GLY A N 1
ATOM 1447 C CA . GLY A 1 202 ? -1.728 44.803 -10.700 1.00 9.61 182 GLY A CA 1
ATOM 1448 C C . GLY A 1 202 ? -3.204 44.480 -10.659 1.00 8.95 182 GLY A C 1
ATOM 1449 O O . GLY A 1 202 ? -3.944 45.042 -9.857 1.00 10.05 182 GLY A O 1
ATOM 1450 N N . VAL A 1 203 ? -3.642 43.581 -11.542 1.00 8.81 183 VAL A N 1
ATOM 1451 C CA . VAL A 1 203 ? -5.071 43.299 -11.673 1.00 7.91 183 VAL A CA 1
ATOM 1452 C C . VAL A 1 203 ? -5.535 42.371 -10.554 1.00 7.32 183 VAL A C 1
ATOM 1453 O O . VAL A 1 203 ? -4.871 41.392 -10.238 1.00 8.18 183 VAL A O 1
ATOM 1457 N N . SER A 1 204 ? -6.662 42.714 -9.922 1.00 7.09 184 SER A N 1
ATOM 1458 C CA . SER A 1 204 ? -7.223 41.881 -8.861 1.00 6.92 184 SER A CA 1
ATOM 1459 C C . SER A 1 204 ? -7.947 40.659 -9.414 1.00 5.98 184 SER A C 1
ATOM 1460 O O . SER A 1 204 ? -8.379 40.619 -10.573 1.00 6.09 184 SER A O 1
ATOM 1463 N N . ASN A 1 205 ? -8.117 39.661 -8.551 1.00 5.61 185 ASN A N 1
ATOM 1464 C CA . ASN A 1 205 ? -9.009 38.555 -8.886 1.00 5.69 185 ASN A CA 1
ATOM 1465 C C . ASN A 1 205 ? -10.409 39.038 -9.192 1.00 5.69 185 ASN A C 1
ATOM 1466 O O . ASN A 1 205 ? -11.038 38.575 -10.144 1.00 6.82 185 ASN A O 1
ATOM 1471 N N . ALA A 1 206 ? -10.893 39.989 -8.415 1.00 6.29 186 ALA A N 1
ATOM 1472 C CA . ALA A 1 206 ? -12.218 40.553 -8.610 1.00 7.05 186 ALA A CA 1
ATOM 1473 C C . ALA A 1 206 ? -12.412 41.043 -10.036 1.00 7.79 186 ALA A C 1
ATOM 1474 O O . ALA A 1 206 ? -13.389 40.703 -10.693 1.00 10.03 186 ALA A O 1
ATOM 1476 N N . LYS A 1 207 ? -11.474 41.846 -10.518 1.00 7.21 187 LYS A N 1
ATOM 1477 C CA . LYS A 1 207 ? -11.594 42.398 -11.849 1.00 7.67 187 LYS A CA 1
ATOM 1478 C C . LYS A 1 207 ? -11.374 41.328 -12.908 1.00 7.73 187 LYS A C 1
ATOM 1479 O O . LYS A 1 207 ? -12.106 41.277 -13.892 1.00 8.98 187 LYS A O 1
ATOM 1485 N N . ALA A 1 208 ? -10.355 40.499 -12.743 1.00 7.02 188 ALA A N 1
ATOM 1486 C CA . ALA A 1 208 ? -10.027 39.538 -13.786 1.00 7.15 188 ALA A CA 1
ATOM 1487 C C . ALA A 1 208 ? -11.150 38.536 -14.003 1.00 6.99 188 ALA A C 1
ATOM 1488 O O . ALA A 1 208 ? -11.417 38.122 -15.130 1.00 8.62 188 ALA A O 1
ATOM 1490 N N . LEU A 1 209 ? -11.808 38.110 -12.930 1.00 7.37 189 LEU A N 1
ATOM 1491 C CA . LEU A 1 209 ? -12.761 37.010 -13.018 1.00 7.81 189 LEU A CA 1
ATOM 1492 C C . LEU A 1 209 ? -14.149 37.469 -13.409 1.00 8.83 189 LEU A C 1
ATOM 1493 O O . LEU A 1 209 ? -14.998 36.632 -13.711 1.00 10.36 189 LEU A O 1
ATOM 1498 N N . GLU A 1 210 ? -14.385 38.773 -13.462 1.00 9.97 190 GLU A N 1
ATOM 1499 C CA . GLU A 1 210 ? -15.621 39.280 -14.048 1.00 12.09 190 GLU A CA 1
ATOM 1500 C C . GLU A 1 210 ? -15.804 38.880 -15.522 1.00 12.08 190 GLU A C 1
ATOM 1501 O O . GLU A 1 210 ? -16.912 38.884 -16.042 1.00 18.18 190 GLU A O 1
ATOM 1507 N N . ILE A 1 211 ? -14.709 38.540 -16.183 1.00 12.61 191 ILE A N 1
ATOM 1508 C CA . ILE A 1 211 ? -14.756 38.191 -17.596 1.00 14.20 191 ILE A CA 1
ATOM 1509 C C . ILE A 1 211 ? -15.350 36.803 -17.815 1.00 12.06 191 ILE A C 1
ATOM 1510 O O . ILE A 1 211 ? -15.762 36.488 -18.927 1.00 14.92 191 ILE A O 1
ATOM 1515 N N . LEU A 1 212 ? -15.372 35.952 -16.787 1.00 10.59 192 LEU A N 1
ATOM 1516 C CA . LEU A 1 212 ? -15.703 34.560 -17.030 1.00 9.44 192 LEU A CA 1
ATOM 1517 C C . LEU A 1 212 ? -17.142 34.349 -17.439 1.00 9.95 192 LEU A C 1
ATOM 1518 O O . LEU A 1 212 ? -18.043 34.994 -16.922 1.00 13.42 192 LEU A O 1
ATOM 1523 N N . LYS A 1 213 ? -17.318 33.394 -18.344 1.00 9.69 193 LYS A N 1
ATOM 1524 C CA . LYS A 1 213 ? -18.630 32.957 -18.780 1.00 11.70 193 LYS A CA 1
ATOM 1525 C C . LYS A 1 213 ? -18.723 31.450 -18.663 1.00 10.92 193 LYS A C 1
ATOM 1526 O O . LYS A 1 213 ? -17.851 30.717 -19.129 1.00 16.13 193 LYS A O 1
ATOM 1532 N N . ASP A 1 214 ? -19.802 30.995 -18.044 1.00 10.93 194 ASP A N 1
ATOM 1533 C CA . ASP A 1 214 ? -20.095 29.571 -17.973 1.00 9.39 194 ASP A CA 1
ATOM 1534 C C . ASP A 1 214 ? -21.377 29.329 -18.745 1.00 9.69 194 ASP A C 1
ATOM 1535 O O . ASP A 1 214 ? -22.457 29.692 -18.275 1.00 10.90 194 ASP A O 1
ATOM 1540 N N . PRO A 1 215 ? -21.277 28.704 -19.934 1.00 10.51 195 PRO A N 1
ATOM 1541 C CA . PRO A 1 215 ? -22.508 28.477 -20.690 1.00 12.49 195 PRO A CA 1
ATOM 1542 C C . PRO A 1 215 ? -23.494 27.518 -20.011 1.00 11.95 195 PRO A C 1
ATOM 1543 O O . PRO A 1 215 ? -24.656 27.482 -20.392 1.00 14.42 195 PRO A O 1
ATOM 1547 N N . GLY A 1 216 ? -23.022 26.763 -19.019 1.00 9.73 196 GLY A N 1
ATOM 1548 C CA . GLY A 1 216 ? -23.880 25.898 -18.220 1.00 9.74 196 GLY A CA 1
ATOM 1549 C C . GLY A 1 216 ? -24.476 26.570 -16.992 1.00 10.36 196 GLY A C 1
ATOM 1550 O O . GLY A 1 216 ? -25.237 25.945 -16.270 1.00 12.36 196 GLY A O 1
ATOM 1551 N N . ASN A 1 217 ? -24.104 27.835 -16.742 1.00 9.75 197 ASN A N 1
ATOM 1552 C CA A ASN A 1 217 ? -24.638 28.606 -15.613 0.50 10.15 197 ASN A CA 1
ATOM 1553 C CA B ASN A 1 217 ? -24.593 28.616 -15.604 0.50 11.03 197 ASN A CA 1
ATOM 1554 C C . ASN A 1 217 ? -24.658 27.820 -14.306 1.00 9.62 197 ASN A C 1
ATOM 1555 O O . ASN A 1 217 ? -25.688 27.757 -13.622 1.00 12.65 197 ASN A O 1
ATOM 1564 N N . ASN A 1 218 ? -23.527 27.224 -13.957 1.00 8.18 198 ASN A N 1
ATOM 1565 C CA . ASN A 1 218 ? -23.434 26.494 -12.704 1.00 8.08 198 ASN A CA 1
ATOM 1566 C C . ASN A 1 218 ? -22.014 26.547 -12.159 1.00 7.72 198 ASN A C 1
ATOM 1567 O O . ASN A 1 218 ? -21.293 25.546 -12.091 1.00 7.11 198 ASN A O 1
ATOM 1572 N N . LEU A 1 219 ? -21.665 27.759 -11.737 1.00 8.60 199 LEU A N 1
ATOM 1573 C CA . LEU A 1 219 ? -20.334 28.109 -11.278 1.00 8.45 199 LEU A CA 1
ATOM 1574 C C . LEU A 1 219 ? -20.428 28.697 -9.879 1.00 7.17 199 LEU A C 1
ATOM 1575 O O . LEU A 1 219 ? -21.413 29.356 -9.552 1.00 7.86 199 LEU A O 1
ATOM 1580 N N . ALA A 1 220 ? -19.373 28.510 -9.097 1.00 6.10 200 ALA A N 1
ATOM 1581 C CA . ALA A 1 220 ? -19.172 29.284 -7.869 1.00 6.18 200 ALA A CA 1
ATOM 1582 C C . ALA A 1 220 ? -17.699 29.593 -7.746 1.00 5.53 200 ALA A C 1
ATOM 1583 O O . ALA A 1 220 ? -16.859 28.843 -8.237 1.00 6.75 200 ALA A O 1
ATOM 1585 N N . PHE A 1 221 ? -17.395 30.689 -7.061 1.00 4.98 201 PHE A N 1
ATOM 1586 C CA . PHE A 1 221 ? -16.024 31.113 -6.868 1.00 5.08 201 PHE A CA 1
ATOM 1587 C C . PHE A 1 221 ? -15.521 30.569 -5.544 1.00 5.05 201 PHE A C 1
ATOM 1588 O O . PHE A 1 221 ? -16.118 30.806 -4.484 1.00 5.61 201 PHE A O 1
ATOM 1596 N N . GLU A 1 222 ? -14.420 29.838 -5.621 1.00 4.90 202 GLU A N 1
ATOM 1597 C CA . GLU A 1 222 ? -13.791 29.243 -4.452 1.00 5.09 202 GLU A CA 1
ATOM 1598 C C . GLU A 1 222 ? -12.753 30.187 -3.879 1.00 5.10 202 GLU A C 1
ATOM 1599 O O . GLU A 1 222 ? -11.823 30.561 -4.587 1.00 5.83 202 GLU A O 1
ATOM 1605 N N . ALA A 1 223 ? -12.919 30.517 -2.598 1.00 4.86 203 ALA A N 1
ATOM 1606 C CA . ALA A 1 223 ? -11.939 31.292 -1.857 1.00 4.92 203 ALA A CA 1
ATOM 1607 C C . ALA A 1 223 ? -11.487 30.464 -0.657 1.00 4.94 203 ALA A C 1
ATOM 1608 O O . ALA A 1 223 ? -12.200 29.559 -0.216 1.00 5.13 203 ALA A O 1
ATOM 1610 N N . HIS A 1 224 ? -10.284 30.759 -0.171 1.00 4.78 204 HIS A N 1
ATOM 1611 C CA . HIS A 1 224 ? -9.749 30.156 1.049 1.00 4.87 204 HIS A CA 1
ATOM 1612 C C . HIS A 1 224 ? -9.483 31.260 2.038 1.00 5.02 204 HIS A C 1
ATOM 1613 O O . HIS A 1 224 ? -9.179 32.383 1.646 1.00 5.89 204 HIS A O 1
ATOM 1620 N N . GLN A 1 225 ? -9.582 30.968 3.334 1.00 5.38 205 GLN A N 1
ATOM 1621 C CA . GLN A 1 225 ? -9.290 31.995 4.332 1.00 5.71 205 GLN A CA 1
ATOM 1622 C C . GLN A 1 225 ? -8.765 31.383 5.613 1.00 6.18 205 GLN A C 1
ATOM 1623 O O . GLN A 1 225 ? -9.444 30.630 6.299 1.00 6.91 205 GLN A O 1
ATOM 1629 N N . TYR A 1 226 ? -7.536 31.768 5.931 1.00 6.84 206 TYR A N 1
ATOM 1630 C CA . TYR A 1 226 ? -6.895 31.444 7.202 1.00 7.01 206 TYR A CA 1
ATOM 1631 C C . TYR A 1 226 ? -6.688 32.730 7.996 1.00 7.36 206 TYR A C 1
ATOM 1632 O O . TYR A 1 226 ? -6.757 33.832 7.446 1.00 8.95 206 TYR A O 1
ATOM 1641 N N . LEU A 1 227 ? -6.483 32.589 9.304 1.00 7.91 207 LEU A N 1
ATOM 1642 C CA . LEU A 1 227 ? -6.618 33.726 10.208 1.00 8.96 207 LEU A CA 1
ATOM 1643 C C . LEU A 1 227 ? -5.338 34.119 10.931 1.00 9.68 207 LEU A C 1
ATOM 1644 O O . LEU A 1 227 ? -5.373 34.973 11.812 1.00 9.86 207 LEU A O 1
ATOM 1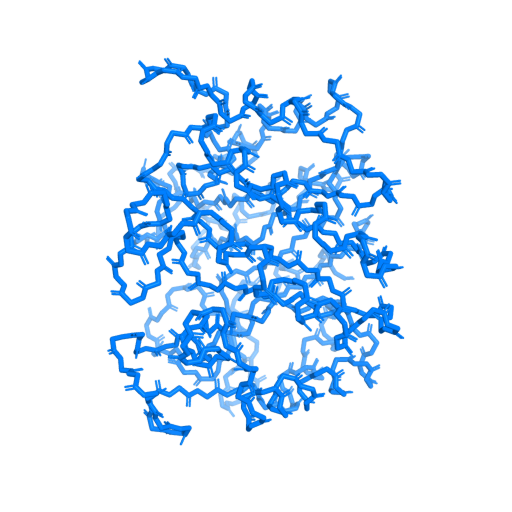649 N N . ASP A 1 228 ? -4.221 33.504 10.577 1.00 9.83 208 ASP A N 1
ATOM 1650 C CA . ASP A 1 228 ? -2.923 33.949 11.070 1.00 11.01 208 ASP A CA 1
ATOM 1651 C C . ASP A 1 228 ? -2.434 35.202 10.305 1.00 11.65 208 ASP A C 1
ATOM 1652 O O . ASP A 1 228 ? -3.122 35.683 9.405 1.00 11.63 208 ASP A O 1
ATOM 1657 N N . LYS A 1 229 ? -1.275 35.754 10.696 1.00 12.39 209 LYS A N 1
ATOM 1658 C CA . LYS A 1 229 ? -0.870 37.099 10.261 1.00 13.57 209 LYS A CA 1
ATOM 1659 C C . LYS A 1 229 ? -0.801 37.263 8.756 1.00 12.82 209 LYS A C 1
ATOM 1660 O O . LYS A 1 229 ? -1.150 38.335 8.245 1.00 16.48 209 LYS A O 1
ATOM 1666 N N . ASP A 1 230 ? -0.355 36.224 8.060 1.00 12.38 210 ASP A N 1
ATOM 1667 C CA . ASP A 1 230 ? -0.256 36.273 6.608 1.00 12.21 210 ASP A CA 1
ATOM 1668 C C . ASP A 1 230 ? -1.264 35.381 5.891 1.00 10.91 210 ASP A C 1
ATOM 1669 O O . ASP A 1 230 ? -1.131 35.133 4.694 1.00 12.12 210 ASP A O 1
ATOM 1674 N N . TYR A 1 231 ? -2.264 34.902 6.628 1.00 10.15 211 TYR A N 1
ATOM 1675 C CA . TYR A 1 231 ? -3.384 34.159 6.036 1.00 9.43 211 TYR A CA 1
ATOM 1676 C C . TYR A 1 231 ? -2.917 32.879 5.351 1.00 9.93 211 TYR A C 1
ATOM 1677 O O . TYR A 1 231 ? -3.558 32.393 4.418 1.00 10.03 211 TYR A O 1
ATOM 1686 N N . SER A 1 232 ? -1.820 32.305 5.845 1.00 11.01 212 SER A N 1
ATOM 1687 C CA . SER A 1 232 ? -1.263 31.073 5.284 1.00 12.07 212 SER A CA 1
ATOM 1688 C C . SER A 1 232 ? -1.682 29.814 6.012 1.00 10.93 212 SER A C 1
ATOM 1689 O O . SER A 1 232 ? -1.498 28.710 5.497 1.00 13.11 212 SER A O 1
ATOM 1692 N N . GLY A 1 233 ? -2.235 29.967 7.211 1.00 11.49 213 GLY A N 1
ATOM 1693 C CA . GLY A 1 233 ? -2.531 28.819 8.050 1.00 13.61 213 GLY A CA 1
ATOM 1694 C C . GLY A 1 233 ? -1.294 28.065 8.516 1.00 13.88 213 GLY A C 1
ATOM 1695 O O . GLY A 1 233 ? -1.350 26.859 8.769 1.00 21.37 213 GLY A O 1
ATOM 1696 N N . THR A 1 234 ? -0.169 28.767 8.617 1.00 14.42 214 THR A N 1
ATOM 1697 C CA . THR A 1 234 ? 1.074 28.146 9.039 1.00 17.57 214 THR A CA 1
ATOM 1698 C C . THR A 1 234 ? 1.253 28.189 10.563 1.00 16.10 214 THR A C 1
ATOM 1699 O O . THR A 1 234 ? 1.994 27.369 11.116 1.00 18.13 214 THR A O 1
ATOM 1703 N N . LYS A 1 235 ? 0.538 29.106 11.223 1.00 15.48 215 LYS A N 1
ATOM 1704 C CA . LYS A 1 235 ? 0.590 29.237 12.675 1.00 14.97 215 LYS A CA 1
ATOM 1705 C C . LYS A 1 235 ? -0.790 29.049 13.290 1.00 13.27 215 LYS A C 1
ATOM 1706 O O . LYS A 1 235 ? -1.795 29.437 12.700 1.00 14.26 215 LYS A O 1
ATOM 1712 N N . PRO A 1 236 ? -0.838 28.500 14.517 1.00 13.27 216 PRO A N 1
ATOM 1713 C CA . PRO A 1 236 ? -2.103 28.237 15.190 1.00 13.34 216 PRO A CA 1
ATOM 1714 C C . PRO A 1 236 ? -2.649 29.457 15.939 1.00 13.40 216 PRO A C 1
ATOM 1715 O O . PRO A 1 236 ? -3.005 29.368 17.112 1.00 15.69 216 PRO A O 1
ATOM 1719 N N . VAL A 1 237 ? -2.699 30.590 15.249 1.00 14.13 217 VAL A N 1
ATOM 1720 C CA . VAL A 1 237 ? -3.118 31.859 15.825 1.00 13.43 217 VAL A CA 1
ATOM 1721 C C . VAL A 1 237 ? -4.205 32.444 14.970 1.00 12.85 217 VAL A C 1
ATOM 1722 O O . VAL A 1 237 ? -4.139 32.391 13.725 1.00 14.25 217 VAL A O 1
ATOM 1726 N N . CYS A 1 238 ? -5.219 32.976 15.623 1.00 11.80 218 CYS A N 1
ATOM 1727 C CA . CYS A 1 238 ? -6.167 33.846 14.961 1.00 11.36 218 CYS A CA 1
ATOM 1728 C C . CYS A 1 238 ? -5.858 35.225 15.469 1.00 11.09 218 CYS A C 1
ATOM 1729 O O . CYS A 1 238 ? -5.820 35.451 16.680 1.00 12.62 218 CYS A O 1
ATOM 1732 N N . THR A 1 239 ? -5.597 36.157 14.557 1.00 11.25 219 THR A N 1
ATOM 1733 C CA . THR A 1 239 ? -5.061 37.450 14.971 1.00 11.71 219 THR A CA 1
ATOM 1734 C C . THR A 1 239 ? -6.049 38.286 15.765 1.00 11.91 219 THR A C 1
ATOM 1735 O O . THR A 1 239 ? -5.627 39.163 16.496 1.00 13.71 219 THR A O 1
ATOM 1739 N N . SER A 1 240 ? -7.341 38.013 15.637 1.00 11.25 220 SER A N 1
ATOM 1740 C CA . SER A 1 240 ? -8.347 38.572 16.529 1.00 11.47 220 SER A CA 1
ATOM 1741 C C . SER A 1 240 ? -9.535 37.639 16.580 1.00 10.85 220 SER A C 1
ATOM 1742 O O . SER A 1 240 ? -9.612 36.688 15.805 1.00 11.64 220 SER A O 1
ATOM 1745 N N . ASP A 1 241 ? -10.475 37.953 17.467 1.00 11.06 221 ASP A N 1
ATOM 1746 C CA . ASP A 1 241 ? -11.690 37.153 17.586 1.00 11.21 221 ASP A CA 1
ATOM 1747 C C . ASP A 1 241 ? -12.742 37.473 16.525 1.00 10.96 221 ASP A C 1
ATOM 1748 O O . ASP A 1 241 ? -13.803 36.883 16.535 1.00 12.20 221 ASP A O 1
ATOM 1753 N N . SER A 1 242 ? -12.431 38.379 15.595 1.00 11.51 222 SER A N 1
ATOM 1754 C CA . SER A 1 242 ? -13.363 38.782 14.543 1.00 11.54 222 SER A CA 1
ATOM 1755 C C . SER A 1 242 ? -12.760 38.803 13.147 1.00 10.87 222 SER A C 1
ATOM 1756 O O . SER A 1 242 ? -13.445 39.172 12.189 1.00 11.24 222 SER A O 1
ATOM 1759 N N . VAL A 1 243 ? -11.503 38.401 13.024 1.00 9.96 223 VAL A N 1
ATOM 1760 C CA . VAL A 1 243 ? -10.788 38.594 11.761 1.00 9.74 223 VAL A CA 1
ATOM 1761 C C . VAL A 1 243 ? -11.339 37.753 10.615 1.00 9.39 223 VAL A C 1
ATOM 1762 O O . VAL A 1 243 ? -11.281 38.160 9.462 1.00 9.97 223 VAL A O 1
ATOM 1766 N N . GLY A 1 244 ? -11.857 36.568 10.919 1.00 9.84 224 GLY A N 1
ATOM 1767 C CA . GLY A 1 244 ? -12.401 35.720 9.864 1.00 9.91 224 GLY A CA 1
ATOM 1768 C C . GLY A 1 244 ? -13.537 36.365 9.104 1.00 9.47 224 GLY A C 1
ATOM 1769 O O . GLY A 1 244 ? -13.488 36.476 7.878 1.00 10.00 224 GLY A O 1
ATOM 1770 N N . GLN A 1 245 ? -14.577 36.788 9.820 1.00 10.15 225 GLN A N 1
ATOM 1771 C CA . GLN A 1 245 ? -15.699 37.453 9.153 1.00 10.57 225 GLN A CA 1
ATOM 1772 C C . GLN A 1 245 ? -15.240 38.727 8.465 1.00 10.17 225 GLN A C 1
ATOM 1773 O O . GLN A 1 245 ? -15.677 39.015 7.353 1.00 11.12 225 GLN A O 1
ATOM 1779 N N . GLU A 1 246 ? -14.334 39.472 9.098 1.00 9.08 226 GLU A N 1
ATOM 1780 C CA . GLU A 1 246 ? -13.813 40.684 8.482 1.00 9.16 226 GLU A CA 1
ATOM 1781 C C . GLU A 1 246 ? -13.212 40.436 7.098 1.00 8.51 226 GLU A C 1
ATOM 1782 O O . GLU A 1 246 ? -13.485 41.174 6.159 1.00 9.31 226 GLU A O 1
ATOM 1788 N N . LYS A 1 247 ? -12.410 39.388 6.990 1.00 8.52 227 LYS A N 1
ATOM 1789 C CA . LYS A 1 247 ? -11.710 39.092 5.758 1.00 8.20 227 LYS A CA 1
ATOM 1790 C C . LYS A 1 247 ? -12.604 38.496 4.684 1.00 7.37 227 LYS A C 1
ATOM 1791 O O . LYS A 1 247 ? -12.221 38.500 3.509 1.00 9.07 227 LYS A O 1
ATOM 1797 N N . LEU A 1 248 ? -13.790 38.022 5.046 1.00 7.56 228 LEU A N 1
ATOM 1798 C CA . LEU A 1 248 ? -14.757 37.539 4.058 1.00 6.92 228 LEU A CA 1
ATOM 1799 C C . LEU A 1 248 ? -15.616 38.639 3.450 1.00 7.18 228 LEU A C 1
ATOM 1800 O O . LEU A 1 248 ? -16.251 38.408 2.427 1.00 7.50 228 LEU A O 1
ATOM 1805 N N . GLN A 1 249 ? -15.654 39.826 4.054 1.00 7.10 229 GLN A N 1
ATOM 1806 C CA . GLN A 1 249 ? -16.631 40.837 3.648 1.00 7.94 229 GLN A CA 1
ATOM 1807 C C . GLN A 1 249 ? -16.454 41.315 2.208 1.00 7.20 229 GLN A C 1
ATOM 1808 O O . GLN A 1 249 ? -17.437 41.456 1.490 1.00 7.83 229 GLN A O 1
ATOM 1814 N N . GLY A 1 250 ? -15.226 41.642 1.801 1.00 7.26 230 GLY A N 1
ATOM 1815 C CA . GLY A 1 250 ? -15.018 42.181 0.457 1.00 7.26 230 GLY A CA 1
ATOM 1816 C C . GLY A 1 250 ? -15.380 41.199 -0.654 1.00 6.80 230 GLY A C 1
ATOM 1817 O O . GLY A 1 250 ? -16.023 41.562 -1.639 1.00 6.85 230 GLY A O 1
ATOM 1818 N N . PHE A 1 251 ? -14.986 39.943 -0.450 1.00 6.62 231 PHE A N 1
ATOM 1819 C CA . PHE A 1 251 ? -15.335 38.861 -1.353 1.00 6.41 231 PHE A CA 1
ATOM 1820 C C . PHE A 1 251 ? -16.838 38.642 -1.389 1.00 5.81 231 PHE A C 1
ATOM 1821 O O . PHE A 1 251 ? -17.412 38.495 -2.475 1.00 6.12 231 PHE A O 1
ATOM 1829 N N . THR A 1 252 ? -17.471 38.638 -0.218 1.00 6.30 232 THR A N 1
ATOM 1830 C CA . THR A 1 252 ? -18.918 38.469 -0.150 1.00 6.40 232 THR A CA 1
ATOM 1831 C C . THR A 1 252 ? -19.624 39.566 -0.944 1.00 6.55 232 THR A C 1
ATOM 1832 O O . THR A 1 252 ? -20.559 39.305 -1.710 1.00 6.72 232 THR A O 1
ATOM 1836 N N . SER A 1 253 ? -19.156 40.806 -0.790 1.00 6.55 233 SER A N 1
ATOM 1837 C CA . SER A 1 253 ? -19.763 41.899 -1.534 1.00 7.04 233 SER A CA 1
ATOM 1838 C C . SER A 1 253 ? -19.573 41.714 -3.043 1.00 6.76 233 SER A C 1
ATOM 1839 O O . SER A 1 253 ? -20.482 41.961 -3.822 1.00 7.30 233 SER A O 1
ATOM 1842 N N . TRP A 1 254 ? -18.373 41.295 -3.447 1.00 6.28 234 TRP A N 1
ATOM 1843 C CA . TRP A 1 254 ? -18.095 41.058 -4.863 1.00 6.36 234 TRP A CA 1
ATOM 1844 C C . TRP A 1 254 ? -19.053 40.016 -5.437 1.00 5.98 234 TRP A C 1
ATOM 1845 O O . TRP A 1 254 ? -19.570 40.178 -6.540 1.00 6.42 234 TRP A O 1
ATOM 1856 N N . LEU A 1 255 ? -19.291 38.939 -4.689 1.00 6.19 235 LEU A N 1
ATOM 1857 C CA . LEU A 1 255 ? -20.252 37.942 -5.141 1.00 6.27 235 LEU A CA 1
ATOM 1858 C C . LEU A 1 255 ? -21.618 38.582 -5.366 1.00 6.75 235 LEU A C 1
ATOM 1859 O O . LEU A 1 255 ? -22.253 38.382 -6.405 1.00 7.38 235 LEU A O 1
ATOM 1864 N N . ARG A 1 256 ? -22.066 39.359 -4.387 1.00 6.79 236 ARG A N 1
ATOM 1865 C CA . ARG A 1 256 ? -23.376 39.967 -4.467 1.00 8.30 236 ARG A CA 1
ATOM 1866 C C . ARG A 1 256 ? -23.464 40.956 -5.639 1.00 8.15 236 ARG A C 1
ATOM 1867 O O . ARG A 1 256 ? -24.457 40.959 -6.376 1.00 9.49 236 ARG A O 1
ATOM 1875 N N . GLU A 1 2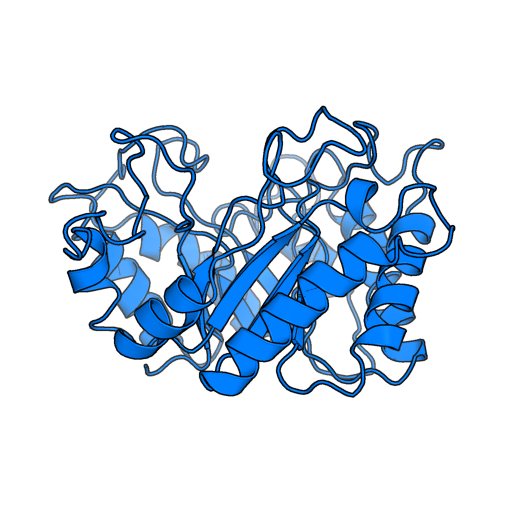57 ? -22.417 41.765 -5.810 1.00 7.73 237 GLU A N 1
ATOM 1876 C CA . GLU A 1 257 ? -22.350 42.756 -6.895 1.00 8.62 237 GLU A CA 1
ATOM 1877 C C . GLU A 1 257 ? -22.473 42.115 -8.265 1.00 9.15 237 GLU A C 1
ATOM 1878 O O . GLU A 1 257 ? -23.062 42.686 -9.172 1.00 11.00 237 GLU A O 1
ATOM 1884 N N . ASN A 1 258 ? -21.899 40.927 -8.404 1.00 8.45 238 ASN A N 1
ATOM 1885 C CA . ASN A 1 258 ? -21.805 40.239 -9.677 1.00 8.97 238 ASN A CA 1
ATOM 1886 C C . ASN A 1 258 ? -22.808 39.122 -9.841 1.00 9.46 238 ASN A C 1
ATOM 1887 O O . ASN A 1 258 ? -22.781 38.421 -10.858 1.00 10.99 238 ASN A O 1
ATOM 1892 N N . LYS A 1 259 ? -23.717 38.988 -8.868 1.00 9.51 239 LYS A N 1
ATOM 1893 C CA . LYS A 1 259 ? -24.768 37.975 -8.908 1.00 11.27 239 LYS A CA 1
ATOM 1894 C C . LYS A 1 259 ? -24.154 36.568 -9.015 1.00 9.96 239 LYS A C 1
ATOM 1895 O O . LYS A 1 259 ? -24.652 35.716 -9.741 1.00 12.55 239 LYS A O 1
ATOM 1901 N N . GLN A 1 260 ? -23.074 36.351 -8.258 1.00 7.79 240 GLN A N 1
ATOM 1902 C CA . GLN A 1 260 ? -22.364 35.071 -8.220 1.00 7.46 240 GLN A CA 1
ATOM 1903 C C . GLN A 1 260 ? -22.502 34.427 -6.844 1.00 7.00 240 GLN A C 1
ATOM 1904 O O . GLN A 1 260 ? -22.978 35.042 -5.878 1.00 8.05 240 GLN A O 1
ATOM 1910 N N . LYS A 1 261 ? -22.028 33.182 -6.768 1.00 6.81 241 LYS A N 1
ATOM 1911 C CA . LYS A 1 261 ? -22.008 32.396 -5.540 1.00 7.22 241 LYS A CA 1
ATOM 1912 C C . LYS A 1 261 ? -20.564 32.059 -5.201 1.00 5.76 241 LYS A C 1
ATOM 1913 O O . LYS A 1 261 ? -19.725 31.938 -6.095 1.00 6.78 241 LYS A O 1
ATOM 1919 N N . GLY A 1 262 ? -20.320 31.837 -3.909 1.00 5.57 242 GLY A N 1
ATOM 1920 C CA . GLY A 1 262 ? -19.001 31.523 -3.381 1.00 5.83 242 GLY A CA 1
ATOM 1921 C C . GLY A 1 262 ? -18.966 30.247 -2.577 1.00 5.40 242 GLY A C 1
ATOM 1922 O O . GLY A 1 262 ? -19.987 29.774 -2.073 1.00 6.19 242 GLY A O 1
ATOM 1923 N N . PHE A 1 263 ? -17.761 29.733 -2.423 1.00 5.06 243 PHE A N 1
ATOM 1924 C CA . PHE A 1 263 ? -17.551 28.513 -1.659 1.00 5.12 243 PHE A CA 1
ATOM 1925 C C . PHE A 1 263 ? -16.241 28.644 -0.915 1.00 5.11 243 PHE A C 1
ATOM 1926 O O . PHE A 1 263 ? -15.228 28.967 -1.527 1.00 5.37 243 PHE A O 1
ATOM 1934 N N . LEU A 1 264 ? -16.244 28.412 0.405 1.00 4.88 244 LEU A N 1
ATOM 1935 C CA . LEU A 1 264 ? -15.028 28.539 1.196 1.00 4.86 244 LEU A CA 1
ATOM 1936 C C . LEU A 1 264 ? -14.359 27.176 1.211 1.00 4.75 244 LEU A C 1
ATOM 1937 O O . LEU A 1 264 ? -14.648 26.325 2.053 1.00 5.50 244 LEU A O 1
ATOM 1942 N N . GLY A 1 265 ? -13.479 26.955 0.236 1.00 4.61 245 GLY A N 1
ATOM 1943 C CA . GLY A 1 265 ? -12.927 25.608 0.021 1.00 4.95 245 GLY A CA 1
ATOM 1944 C C . GLY A 1 265 ? -11.948 25.135 1.074 1.00 4.73 245 GLY A C 1
ATOM 1945 O O . GLY A 1 265 ? -11.768 23.926 1.264 1.00 5.12 245 GLY A O 1
ATOM 1946 N N . GLU A 1 266 ? -11.297 26.095 1.748 1.00 4.99 246 GLU A N 1
ATOM 1947 C CA . GLU A 1 266 ? -10.476 25.805 2.905 1.00 5.24 246 GLU A CA 1
ATOM 1948 C C . GLU A 1 266 ? -10.573 26.961 3.874 1.00 4.94 246 GLU A C 1
ATOM 1949 O O . GLU A 1 266 ? -10.564 28.129 3.479 1.00 5.73 246 GLU A O 1
ATOM 1955 N N . PHE A 1 267 ? -10.581 26.615 5.152 1.00 5.31 247 PHE A N 1
ATOM 1956 C CA . PHE A 1 267 ? -10.450 27.548 6.264 1.00 5.49 247 PHE A CA 1
ATOM 1957 C C . PHE A 1 267 ? -10.161 26.666 7.462 1.00 5.82 247 PHE A C 1
ATOM 1958 O O . PHE A 1 267 ? -10.454 25.478 7.453 1.00 6.27 247 PHE A O 1
ATOM 1966 N N . ALA A 1 268 ? -9.583 27.252 8.500 1.00 6.32 248 ALA A N 1
ATOM 1967 C CA . ALA A 1 268 ? -9.284 26.528 9.728 1.00 6.39 248 ALA A CA 1
ATOM 1968 C C . ALA A 1 268 ? -8.991 27.526 10.809 1.00 6.72 248 ALA A C 1
ATOM 1969 O O . ALA A 1 268 ? -8.558 28.653 10.537 1.00 7.73 248 ALA A O 1
ATOM 1971 N N . THR A 1 269 ? -9.184 27.073 12.039 1.00 6.82 249 THR A N 1
ATOM 1972 C CA . THR A 1 269 ? -8.851 27.796 13.261 1.00 7.18 249 THR A CA 1
ATOM 1973 C C . THR A 1 269 ? -8.302 26.788 14.253 1.00 7.77 249 THR A C 1
ATOM 1974 O O . THR A 1 269 ? -8.687 25.616 14.236 1.00 8.52 249 THR A O 1
ATOM 1978 N N . ALA A 1 270 ? -7.408 27.247 15.119 1.00 8.69 250 ALA A N 1
ATOM 1979 C CA . ALA A 1 270 ? -6.814 26.381 16.123 1.00 8.71 250 ALA A CA 1
ATOM 1980 C C . ALA A 1 270 ? -7.666 26.313 17.373 1.00 8.48 250 ALA A C 1
ATOM 1981 O O . ALA A 1 270 ? -8.629 27.064 17.539 1.00 9.53 250 ALA A O 1
ATOM 1983 N N . ASN A 1 271 ? -7.297 25.392 18.249 1.00 8.48 251 ASN A N 1
ATOM 1984 C CA . ASN A 1 271 ? -8.105 25.126 19.429 1.00 9.14 251 ASN A CA 1
ATOM 1985 C C . ASN A 1 271 ? -7.774 26.017 20.616 1.00 9.34 251 ASN A C 1
ATOM 1986 O O . ASN A 1 271 ? -7.124 25.589 21.568 1.00 10.61 251 ASN A O 1
ATOM 1991 N N . ASN A 1 272 ? -8.240 27.262 20.559 1.00 9.14 252 ASN A N 1
ATOM 1992 C CA . ASN A 1 272 ? -8.036 28.223 21.648 1.00 9.57 252 ASN A CA 1
ATOM 1993 C C . ASN A 1 272 ? -9.185 29.220 21.658 1.00 8.96 252 ASN A C 1
ATOM 1994 O O . ASN A 1 272 ? -9.913 29.325 20.673 1.00 8.76 252 ASN A O 1
ATOM 1999 N N . PRO A 1 273 ? -9.354 29.954 22.763 1.00 8.26 253 PRO A N 1
ATOM 2000 C CA . PRO A 1 273 ? -10.557 30.771 22.892 1.00 8.39 253 PRO A CA 1
ATOM 2001 C C . PRO A 1 273 ? -10.736 31.838 21.804 1.00 8.12 253 PRO A C 1
ATOM 2002 O O . PRO A 1 273 ? -11.832 32.001 21.286 1.00 8.69 253 PRO A O 1
ATOM 2006 N N . VAL A 1 274 ? -9.675 32.554 21.470 1.00 7.91 254 VAL A N 1
ATOM 2007 C CA . VAL A 1 274 ? -9.784 33.609 20.461 1.00 8.76 254 VAL A CA 1
ATOM 2008 C C . VAL A 1 274 ? -10.169 32.992 19.117 1.00 8.36 254 VAL A C 1
ATOM 2009 O O . VAL A 1 274 ? -11.045 33.507 18.412 1.00 8.74 254 VAL A O 1
ATOM 2013 N N . CYS A 1 275 ? -9.517 31.884 18.767 1.00 7.99 255 CYS A N 1
ATOM 2014 C CA . CYS A 1 275 ? -9.855 31.189 17.523 1.00 7.88 255 CYS A CA 1
ATOM 2015 C C . CYS A 1 275 ? -11.293 30.650 17.508 1.00 7.60 255 CYS A C 1
ATOM 2016 O O . CYS A 1 275 ? -11.951 30.726 16.464 1.00 8.09 255 CYS A O 1
ATOM 2019 N N . ASP A 1 276 ? -11.764 30.088 18.625 1.00 7.78 256 ASP A N 1
ATOM 2020 C CA . ASP A 1 276 ? -13.128 29.571 18.647 1.00 7.61 256 ASP A CA 1
ATOM 2021 C C . ASP A 1 276 ? -14.131 30.699 18.415 1.00 8.07 256 ASP A C 1
ATOM 2022 O O . ASP A 1 276 ? -15.127 30.519 17.719 1.00 8.49 256 ASP A O 1
ATOM 2027 N N A LYS A 1 277 ? -13.894 31.864 19.015 0.60 7.85 257 LYS A N 1
ATOM 2028 N N B LYS A 1 277 ? -13.873 31.853 19.009 0.40 8.04 257 LYS A N 1
ATOM 2029 C CA A LYS A 1 277 ? -14.769 33.020 18.768 0.60 8.71 257 LYS A CA 1
ATOM 2030 C CA B LYS A 1 277 ? -14.743 32.994 18.809 0.40 8.84 257 LYS A CA 1
ATOM 2031 C C A LYS A 1 277 ? -14.730 33.435 17.303 0.60 8.73 257 LYS A C 1
ATOM 2032 C C B LYS A 1 277 ? -14.715 33.461 17.344 0.40 8.98 257 LYS A C 1
ATOM 2033 O O A LYS A 1 277 ? -15.763 33.715 16.694 0.60 9.09 257 LYS A O 1
ATOM 2034 O O B LYS A 1 277 ? -15.753 33.786 16.770 0.40 9.70 257 LYS A O 1
ATOM 2045 N N . ALA A 1 278 ? -13.534 33.452 16.732 1.00 8.31 258 ALA A N 1
ATOM 2046 C CA . ALA A 1 278 ? -13.403 33.812 15.321 1.00 7.98 258 ALA A CA 1
ATOM 2047 C C . ALA A 1 278 ? -14.108 32.816 14.427 1.00 7.85 258 ALA A C 1
ATOM 2048 O O . ALA A 1 278 ? -14.706 33.189 13.418 1.00 8.66 258 ALA A O 1
ATOM 2050 N N . LEU A 1 279 ? -14.027 31.544 14.791 1.00 7.43 259 LEU A N 1
ATOM 2051 C CA . LEU A 1 279 ? -14.676 30.489 14.031 1.00 7.56 259 LEU A CA 1
ATOM 2052 C C . LEU A 1 279 ? -16.188 30.653 14.072 1.00 7.28 259 LEU A C 1
ATOM 2053 O O . LEU A 1 279 ? -16.856 30.649 13.028 1.00 8.02 259 LEU A O 1
ATOM 2058 N N . GLU A 1 280 ? -16.729 30.822 15.278 1.00 7.82 260 GLU A N 1
ATOM 2059 C CA . GLU A 1 280 ? -18.156 31.059 15.422 1.00 8.46 260 GLU A CA 1
ATOM 2060 C C . GLU A 1 280 ? -18.570 32.263 14.570 1.00 8.36 260 GLU A C 1
ATOM 2061 O O . GLU A 1 280 ? -19.600 32.249 13.879 1.00 8.62 260 GLU A O 1
ATOM 2067 N N . GLY A 1 281 ? -17.759 33.316 14.616 1.00 8.20 261 GLY A N 1
ATOM 2068 C CA . GLY A 1 281 ? -18.104 34.530 13.888 1.00 8.70 261 GLY A CA 1
ATOM 2069 C C . GLY A 1 281 ? -18.125 34.340 12.387 1.00 8.80 261 GLY A C 1
ATOM 2070 O O . GLY A 1 281 ? -19.004 34.860 11.691 1.00 9.49 261 GLY A O 1
ATOM 2071 N N . MET A 1 282 ? -17.161 33.596 11.852 1.00 8.96 262 MET A N 1
ATOM 2072 C CA . MET A 1 282 ? -17.110 33.409 10.411 1.00 9.57 262 MET A CA 1
ATOM 2073 C C . MET A 1 282 ? -18.190 32.444 9.931 1.00 8.46 262 MET A C 1
ATOM 2074 O O . MET A 1 282 ? -18.780 32.670 8.869 1.00 8.68 262 MET A O 1
ATOM 2079 N N . LEU A 1 283 ? -18.507 31.416 10.718 1.00 8.02 263 LEU A N 1
ATOM 2080 C CA . LEU A 1 283 ? -19.594 30.506 10.360 1.00 8.26 263 LEU A CA 1
ATOM 2081 C C . LEU A 1 283 ? -20.944 31.216 10.414 1.00 7.96 263 LEU A C 1
ATOM 2082 O O . LEU A 1 283 ? -21.787 31.043 9.526 1.00 9.04 263 LEU A O 1
ATOM 2087 N N . THR A 1 284 ? -21.138 32.046 11.439 1.00 7.90 264 THR A N 1
ATOM 2088 C CA . THR A 1 284 ? -22.335 32.855 11.557 1.00 8.38 264 THR A CA 1
ATOM 2089 C C . THR A 1 284 ? -22.447 33.840 10.383 1.00 8.48 264 THR A C 1
ATOM 2090 O O . THR A 1 284 ? -23.528 34.015 9.793 1.00 8.94 264 THR A O 1
ATOM 2094 N N . TYR A 1 285 ? -21.317 34.441 10.017 1.00 7.65 265 TYR A N 1
ATOM 2095 C CA . TYR A 1 285 ? -21.303 35.393 8.906 1.00 8.23 265 TYR A CA 1
ATOM 2096 C C . TYR A 1 285 ? -21.732 34.728 7.594 1.00 7.81 265 TYR A C 1
ATOM 2097 O O . TYR A 1 285 ? -22.546 35.272 6.836 1.00 8.03 265 TYR A O 1
ATOM 2106 N N . MET A 1 286 ? -21.207 33.539 7.320 1.00 7.28 266 MET A N 1
ATOM 2107 C CA . MET A 1 286 ? -21.593 32.861 6.078 1.00 7.40 266 MET A CA 1
ATOM 2108 C C . MET A 1 286 ? -23.080 32.506 6.081 1.00 7.99 266 MET A C 1
ATOM 2109 O O . MET A 1 286 ? -23.737 32.653 5.061 1.00 9.17 266 MET A O 1
ATOM 2114 N N . GLU A 1 287 ? -23.616 32.054 7.220 1.00 8.41 267 GLU A N 1
ATOM 2115 C CA . GLU A 1 287 ? -25.047 31.757 7.298 1.00 11.17 267 GLU A CA 1
ATOM 2116 C C . GLU A 1 287 ? -25.893 33.001 7.059 1.00 11.16 267 GLU A C 1
ATOM 2117 O O . GLU A 1 287 ? -26.885 32.952 6.345 1.00 12.64 267 GLU A O 1
ATOM 2123 N N . LYS A 1 288 ? -25.472 34.118 7.641 1.00 10.15 268 LYS A N 1
ATOM 2124 C CA . LYS A 1 288 ? -26.185 35.385 7.481 1.00 11.53 268 LYS A CA 1
ATOM 2125 C C . LYS A 1 288 ? -26.183 35.829 6.021 1.00 11.54 268 LYS A C 1
ATOM 2126 O O . LYS A 1 288 ? -27.083 36.542 5.564 1.00 16.63 268 LYS A O 1
ATOM 2132 N N . ASN A 1 289 ? -25.140 35.426 5.298 1.00 8.54 269 ASN A N 1
ATOM 2133 C CA . ASN A 1 289 ? -24.925 35.786 3.898 1.00 8.44 269 ASN A CA 1
ATOM 2134 C C . ASN A 1 289 ? -25.068 34.586 2.974 1.00 7.88 269 ASN A C 1
ATOM 2135 O O . ASN A 1 289 ? -24.386 34.451 1.954 1.00 7.94 269 ASN A O 1
ATOM 2140 N N . SER A 1 290 ? -26.023 33.740 3.311 1.00 8.69 270 SER A N 1
ATOM 2141 C CA . SER A 1 290 ? -26.288 32.529 2.573 1.00 9.59 270 SER A CA 1
ATOM 2142 C C . SER A 1 290 ? -26.913 32.786 1.208 1.00 9.35 270 SER A C 1
ATOM 2143 O O . SER A 1 290 ? -27.043 31.846 0.433 1.00 11.14 270 SER A O 1
ATOM 2146 N N . ASP A 1 291 ? -27.310 34.030 0.913 1.00 9.15 271 ASP A N 1
ATOM 2147 C CA . ASP A 1 291 ? -27.721 34.377 -0.445 1.00 9.80 271 ASP A CA 1
ATOM 2148 C C . ASP A 1 291 ? -26.594 34.195 -1.458 1.00 9.15 271 ASP A C 1
ATOM 2149 O O . ASP A 1 291 ? -26.858 33.917 -2.625 1.00 11.17 271 ASP A O 1
ATOM 2154 N N . VAL A 1 292 ? -25.344 34.370 -1.015 1.00 7.60 272 VAL A N 1
ATOM 2155 C CA . VAL A 1 292 ? -24.193 34.214 -1.896 1.00 7.06 272 VAL A CA 1
ATOM 2156 C C . VAL A 1 292 ? -23.248 33.086 -1.491 1.00 6.38 272 VAL A C 1
ATOM 2157 O O . VAL A 1 292 ? -22.569 32.559 -2.358 1.00 7.76 272 VAL A O 1
ATOM 2161 N N . TRP A 1 293 ? -23.185 32.721 -0.212 1.00 6.27 273 TRP A N 1
ATOM 2162 C CA . TRP A 1 293 ? -22.338 31.593 0.193 1.00 6.12 273 TRP A CA 1
ATOM 2163 C C . TRP A 1 293 ? -23.057 30.278 -0.016 1.00 6.27 273 TRP A C 1
ATOM 2164 O O . TRP A 1 293 ? -24.084 30.025 0.616 1.00 7.52 273 TRP A O 1
ATOM 2175 N N . LEU A 1 294 ? -22.507 29.436 -0.885 1.00 6.43 274 LEU A N 1
ATOM 2176 C CA . LEU A 1 294 ? -23.028 28.078 -1.072 1.00 7.06 274 LEU A CA 1
ATOM 2177 C C . LEU A 1 294 ? -22.605 27.138 0.029 1.00 7.76 274 LEU A C 1
ATOM 2178 O O . LEU A 1 294 ? -23.295 26.142 0.288 1.00 9.25 274 LEU A O 1
ATOM 2183 N N . GLY A 1 295 ? -21.444 27.388 0.624 1.00 8.93 275 GLY A N 1
ATOM 2184 C CA . GLY A 1 295 ? -20.970 26.490 1.658 1.00 10.13 275 GLY A CA 1
ATOM 2185 C C . GLY A 1 295 ? -19.488 26.580 1.866 1.00 6.78 275 GLY A C 1
ATOM 2186 O O . GLY A 1 295 ? -18.827 27.524 1.401 1.00 6.32 275 GLY A O 1
ATOM 2187 N N . TRP A 1 296 ? -18.991 25.585 2.591 1.00 5.79 276 TRP A N 1
ATOM 2188 C CA . TRP A 1 296 ? -17.633 25.573 3.059 1.00 5.72 276 TRP A CA 1
ATOM 2189 C C . TRP A 1 296 ? -17.182 24.160 3.340 1.00 5.15 276 TRP A C 1
ATOM 2190 O O . TRP A 1 296 ? -17.981 23.270 3.633 1.00 5.85 276 TRP A O 1
ATOM 2201 N N . THR A 1 297 ? -15.865 23.986 3.278 1.00 4.85 277 THR A N 1
ATOM 2202 C CA . THR A 1 297 ? -15.203 22.751 3.697 1.00 4.96 277 THR A CA 1
ATOM 2203 C C . THR A 1 297 ? -13.974 23.103 4.525 1.00 5.00 277 THR A C 1
ATOM 2204 O O . THR A 1 297 ? -13.042 23.745 4.065 1.00 5.53 277 THR A O 1
ATOM 2208 N N . TRP A 1 298 ? -13.993 22.641 5.768 1.00 4.94 278 TRP A N 1
ATOM 2209 C CA . TRP A 1 298 ? -12.913 22.845 6.730 1.00 5.21 278 TRP A CA 1
ATOM 2210 C C . TRP A 1 298 ? -11.643 22.112 6.307 1.00 5.19 278 TRP A C 1
ATOM 2211 O O . TRP A 1 298 ? -11.707 20.990 5.792 1.00 5.82 278 TRP A O 1
ATOM 2222 N N . TRP A 1 299 ? -10.498 22.715 6.570 1.00 5.28 279 TRP A N 1
ATOM 2223 C CA . TRP A 1 299 ? -9.205 22.066 6.400 1.00 5.78 279 TRP A CA 1
ATOM 2224 C C . TRP A 1 299 ? -8.683 21.702 7.792 1.00 5.67 279 TRP A C 1
ATOM 2225 O O . TRP A 1 299 ? -8.351 22.603 8.549 1.00 6.81 279 TRP A O 1
ATOM 2236 N N . ALA A 1 300 ? -8.580 20.421 8.165 1.00 5.88 280 ALA A N 1
ATOM 2237 C CA . ALA A 1 300 ? -8.873 19.225 7.375 1.00 5.57 280 ALA A CA 1
ATOM 2238 C C . ALA A 1 300 ? -9.091 18.051 8.314 1.00 5.78 280 ALA A C 1
ATOM 2239 O O . ALA A 1 300 ? -8.815 18.116 9.516 1.00 6.69 280 ALA A O 1
ATOM 2241 N N . ALA A 1 301 ? -9.540 16.952 7.724 1.00 5.72 281 ALA A N 1
ATOM 2242 C CA . ALA A 1 301 ? -9.505 15.649 8.343 1.00 6.25 281 ALA A CA 1
ATOM 2243 C C . ALA A 1 301 ? -8.715 14.709 7.448 1.00 6.38 281 ALA A C 1
ATOM 2244 O O . ALA A 1 301 ? -7.959 15.162 6.579 1.00 6.85 281 ALA A O 1
ATOM 2246 N N . GLY A 1 302 ? -8.889 13.419 7.664 1.00 7.23 282 GLY A N 1
ATOM 2247 C CA . GLY A 1 302 ? -8.020 12.416 7.062 1.00 7.81 282 GLY A CA 1
ATOM 2248 C C . GLY A 1 302 ? -7.147 11.768 8.117 1.00 7.97 282 GLY A C 1
ATOM 2249 O O . GLY A 1 302 ? -6.838 12.373 9.141 1.00 9.26 282 GLY A O 1
ATOM 2250 N N . ALA A 1 303 ? -6.731 10.536 7.842 1.00 8.91 283 ALA A N 1
ATOM 2251 C CA . ALA A 1 303 ? -6.090 9.694 8.842 1.00 9.81 283 ALA A CA 1
ATOM 2252 C C . ALA A 1 303 ? -4.586 9.907 9.013 1.00 10.00 283 ALA A C 1
ATOM 2253 O O . ALA A 1 303 ? -3.989 9.257 9.862 1.00 11.68 283 ALA A O 1
ATOM 2255 N N . TRP A 1 304 ? -3.962 10.766 8.220 1.00 10.51 284 TRP A N 1
ATOM 2256 C CA . TRP A 1 304 ? -2.514 10.914 8.216 1.00 11.53 284 TRP A CA 1
ATOM 2257 C C . TRP A 1 304 ? -1.972 12.234 8.814 1.00 12.63 284 TRP A C 1
ATOM 2258 O O . TRP A 1 304 ? -0.821 12.608 8.565 1.00 17.52 284 TRP A O 1
ATOM 2269 N N . TRP A 1 305 ? -2.774 12.928 9.611 1.00 12.38 285 TRP A N 1
ATOM 2270 C CA . TRP A 1 305 ? -2.265 14.084 10.357 1.00 12.49 285 TRP A CA 1
ATOM 2271 C C . TRP A 1 305 ? -1.563 13.647 11.642 1.00 16.39 285 TRP A C 1
ATOM 2272 O O . TRP A 1 305 ? -2.015 12.732 12.320 1.00 19.26 285 TRP A O 1
ATOM 2283 N N . LYS A 1 306 ? -0.451 14.309 11.966 1.00 17.07 286 LYS A N 1
ATOM 2284 C CA . LYS A 1 306 ? 0.313 14.014 13.191 1.00 22.23 286 LYS A CA 1
ATOM 2285 C C . LYS A 1 306 ? -0.418 14.563 14.414 1.00 23.09 286 LYS A C 1
ATOM 2286 O O . LYS A 1 306 ? -1.224 15.486 14.283 1.00 21.48 286 LYS A O 1
ATOM 2292 N N . PRO A 1 307 ? -0.131 14.012 15.609 1.00 27.03 287 PRO A N 1
ATOM 2293 C CA . PRO A 1 307 ? -0.835 14.408 16.835 1.00 29.44 287 PRO A CA 1
ATOM 2294 C C . PRO A 1 307 ? -0.881 15.916 17.089 1.00 29.97 287 PRO A C 1
ATOM 2295 O O . PRO A 1 307 ? -1.867 16.423 17.621 1.00 31.94 287 PRO A O 1
ATOM 2299 N N . ASP A 1 308 ? 0.179 16.622 16.712 1.00 25.42 288 ASP A N 1
ATOM 2300 C CA . ASP A 1 308 ? 0.265 18.056 16.990 1.00 28.47 288 ASP A CA 1
ATOM 2301 C C . ASP A 1 308 ? -0.347 18.952 15.905 1.00 24.06 288 ASP A C 1
ATOM 2302 O O . ASP A 1 308 ? -0.280 20.173 16.026 1.00 21.89 288 ASP A O 1
ATOM 2307 N N . TYR A 1 309 ? -0.951 18.366 14.870 1.00 16.29 289 TYR A N 1
ATOM 2308 C CA . TYR A 1 309 ? -1.511 19.172 13.797 1.00 12.44 289 TYR 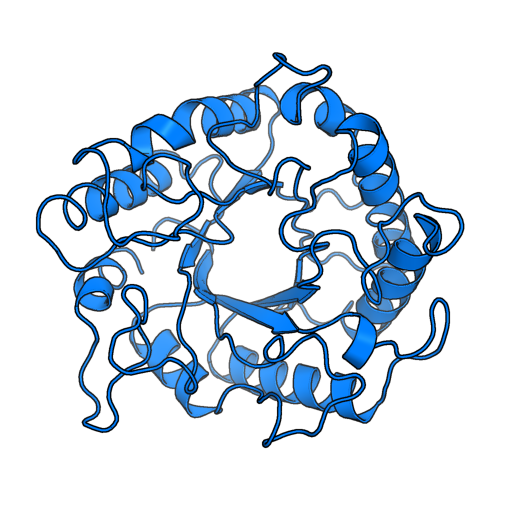A CA 1
ATOM 2309 C C . TYR A 1 309 ? -2.680 20.010 14.316 1.00 10.91 289 TYR A C 1
ATOM 2310 O O . TYR A 1 309 ? -3.671 19.467 14.797 1.00 12.17 289 TYR A O 1
ATOM 2319 N N . PRO A 1 310 ? -2.573 21.342 14.213 1.00 10.27 290 PRO A N 1
ATOM 2320 C CA . PRO A 1 310 ? -3.541 22.154 14.952 1.00 10.40 290 PRO A CA 1
ATOM 2321 C C . PRO A 1 310 ? -4.947 22.176 14.397 1.00 8.26 290 PRO A C 1
ATOM 2322 O O . PRO A 1 310 ? -5.852 22.648 15.076 1.00 9.43 290 PRO A O 1
ATOM 2326 N N . PHE A 1 311 ? -5.121 21.736 13.146 1.00 7.69 291 PHE A N 1
ATOM 2327 C CA . PHE A 1 311 ? -6.395 21.922 12.446 1.00 7.37 291 PHE A CA 1
ATOM 2328 C C . PHE A 1 311 ? -7.142 20.620 12.190 1.00 6.99 291 PHE A C 1
ATOM 2329 O O . PHE A 1 311 ? -8.145 20.619 11.496 1.00 7.80 291 PHE A O 1
ATOM 2337 N N . THR A 1 312 ? -6.663 19.504 12.713 1.00 7.01 292 THR A N 1
ATOM 2338 C CA . THR A 1 312 ? -7.326 18.249 12.443 1.00 7.20 292 THR A CA 1
ATOM 2339 C C . THR A 1 312 ? -8.700 18.153 13.083 1.00 6.66 292 THR A C 1
ATOM 2340 O O . THR A 1 312 ? -8.852 18.435 14.271 1.00 8.17 292 THR A O 1
ATOM 2344 N N . VAL A 1 313 ? -9.679 17.684 12.320 1.00 6.87 293 VAL A N 1
ATOM 2345 C CA . VAL A 1 313 ? -10.937 17.228 12.899 1.00 7.17 293 VAL A CA 1
ATOM 2346 C C . VAL A 1 313 ? -11.169 15.740 12.630 1.00 7.05 293 VAL A C 1
ATOM 2347 O O . VAL A 1 313 ? -12.292 15.253 12.776 1.00 7.65 293 VAL A O 1
ATOM 2351 N N . GLN A 1 314 ? -10.106 15.012 12.277 1.00 7.08 294 GLN A N 1
ATOM 2352 C CA . GLN A 1 314 ? -10.204 13.567 12.189 1.00 7.53 294 GLN A CA 1
ATOM 2353 C C . GLN A 1 314 ? -10.443 13.015 13.597 1.00 8.56 294 GLN A C 1
ATOM 2354 O O . GLN A 1 314 ? -9.690 13.344 14.500 1.00 11.55 294 GLN A O 1
ATOM 2360 N N . PRO A 1 315 ? -11.485 12.179 13.786 1.00 9.89 295 PRO A N 1
ATOM 2361 C CA . PRO A 1 315 ? -11.740 11.668 15.127 1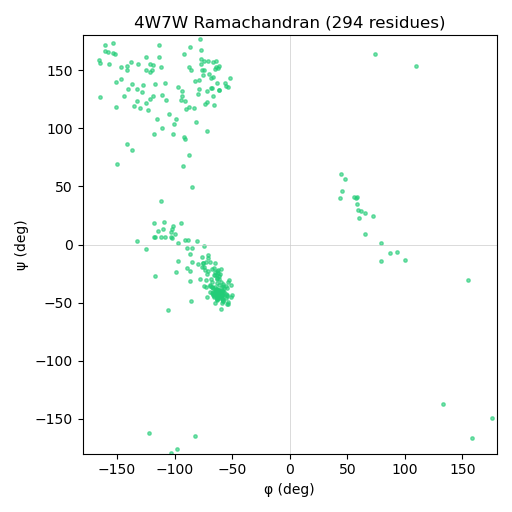.00 12.08 295 PRO A CA 1
ATOM 236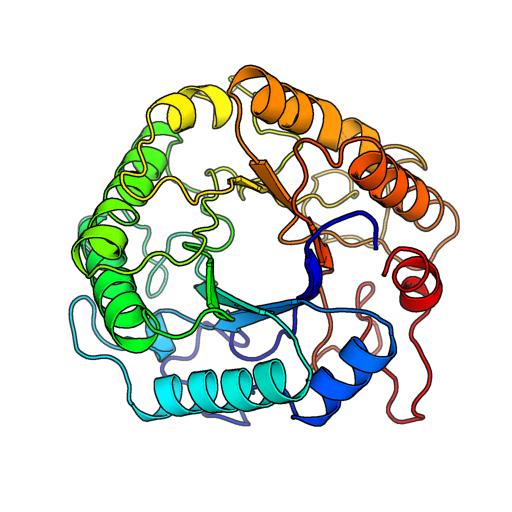2 C C . PRO A 1 315 ? -10.579 10.852 15.603 1.00 13.46 295 PRO A C 1
ATOM 2363 O O . PRO A 1 315 ? -9.821 10.269 14.811 1.00 12.81 295 PRO A O 1
ATOM 2367 N N . GLY A 1 316 ? -10.417 10.822 16.914 1.00 14.61 296 GLY A N 1
ATOM 2368 C CA . GLY A 1 316 ? -9.343 10.050 17.501 1.00 16.64 296 GLY A CA 1
ATOM 2369 C C . GLY A 1 316 ? -9.485 8.558 17.251 1.00 18.44 296 GLY A C 1
ATOM 2370 O O . GLY A 1 316 ? -10.576 8.069 17.005 1.00 19.02 296 GLY A O 1
ATOM 2371 N N . LYS A 1 317 ? -8.379 7.829 17.343 1.00 20.21 297 LYS A N 1
ATOM 2372 C CA . LYS A 1 317 ? -8.432 6.365 17.450 1.00 22.81 297 LYS A CA 1
ATOM 2373 C C . LYS A 1 317 ? -9.358 5.908 18.590 1.00 19.24 297 LYS A C 1
ATOM 2374 O O . LYS A 1 317 ? -9.968 4.842 18.511 1.00 22.99 297 LYS A O 1
ATOM 2380 N N . ASP A 1 318 ? -9.458 6.722 19.640 1.00 19.56 298 ASP A N 1
ATOM 2381 C CA . ASP A 1 318 ? -10.423 6.476 20.720 1.00 19.51 298 ASP A CA 1
ATOM 2382 C C . ASP A 1 318 ? -11.883 6.799 20.338 1.00 19.82 298 ASP A C 1
ATOM 2383 O O . ASP A 1 318 ? -12.788 6.607 21.144 1.00 23.17 298 ASP A O 1
ATOM 2388 N N . GLY A 1 319 ? -12.102 7.276 19.106 1.00 18.22 299 GLY A N 1
ATOM 2389 C CA . GLY A 1 319 ? -13.433 7.600 18.620 1.00 19.57 299 GLY A CA 1
ATOM 2390 C C . GLY A 1 319 ? -13.887 9.010 18.950 1.00 16.65 299 GLY A C 1
ATOM 2391 O O . GLY A 1 319 ? -14.939 9.449 18.470 1.00 18.83 299 GLY A O 1
ATOM 2392 N N . SER A 1 320 ? -13.113 9.729 19.759 1.00 12.97 300 SER A N 1
ATOM 2393 C CA . SER A 1 320 ? -13.549 11.022 20.266 1.00 10.68 300 SER A CA 1
ATOM 2394 C C . SER A 1 320 ? -13.493 12.097 19.197 1.00 9.76 300 SER A C 1
ATOM 2395 O O . SER A 1 320 ? -12.660 12.083 18.282 1.00 12.27 300 SER A O 1
ATOM 2398 N N . ASP A 1 321 ? -14.389 13.059 19.344 1.00 9.60 301 ASP A N 1
ATOM 2399 C CA . ASP A 1 321 ? -14.425 14.199 18.464 1.00 9.52 301 ASP A CA 1
ATOM 2400 C C . ASP A 1 321 ? -13.296 15.176 18.776 1.00 8.52 301 ASP A C 1
ATOM 2401 O O . ASP A 1 321 ? -12.937 15.373 19.945 1.00 9.73 301 ASP A O 1
ATOM 2406 N N . LYS A 1 322 ? -12.773 15.824 17.737 1.00 8.43 302 LYS A N 1
ATOM 2407 C CA . LYS A 1 322 ? -11.798 16.882 17.923 1.00 8.01 302 LYS A CA 1
ATOM 2408 C C . LYS A 1 322 ? -12.500 18.161 18.377 1.00 8.28 302 LYS A C 1
ATOM 2409 O O . LYS A 1 322 ? -13.699 18.347 18.138 1.00 9.11 302 LYS A O 1
ATOM 2415 N N . PRO A 1 323 ? -11.759 19.043 19.060 1.00 8.79 303 PRO A N 1
ATOM 2416 C CA . PRO A 1 323 ? -12.383 20.226 19.669 1.00 9.04 303 PRO A CA 1
ATOM 2417 C C . PRO A 1 323 ? -13.171 21.113 18.726 1.00 8.35 303 PRO A C 1
ATOM 2418 O O . PRO A 1 323 ? -14.281 21.540 19.041 1.00 9.38 303 PRO A O 1
ATOM 2422 N N . GLN A 1 324 ? -12.639 21.361 17.542 1.00 7.99 304 GLN A N 1
ATOM 2423 C CA . GLN A 1 324 ? -13.310 22.286 16.634 1.00 7.74 304 GLN A CA 1
ATOM 2424 C C . GLN A 1 324 ? -14.596 21.702 16.070 1.00 7.92 304 GLN A C 1
ATOM 2425 O O . GLN A 1 324 ? -15.482 22.436 15.651 1.00 8.01 304 GLN A O 1
ATOM 2431 N N . MET A 1 325 ? -14.704 20.376 16.072 1.00 8.26 305 MET A N 1
ATOM 2432 C CA . MET A 1 325 ? -15.889 19.741 15.556 1.00 8.67 305 MET A CA 1
ATOM 2433 C C . MET A 1 325 ? -17.136 20.096 16.343 1.00 8.06 305 MET A C 1
ATOM 2434 O O . MET A 1 325 ? -18.216 20.121 15.770 1.00 9.43 305 MET A O 1
ATOM 2439 N N . ALA A 1 326 ? -17.004 20.371 17.632 1.00 8.13 306 ALA A N 1
ATOM 2440 C CA . ALA A 1 326 ? -18.166 20.758 18.409 1.00 8.30 306 ALA A CA 1
ATOM 2441 C C . ALA A 1 326 ? -18.774 22.068 17.918 1.00 9.70 306 ALA A C 1
ATOM 2442 O O . ALA A 1 326 ? -19.947 22.324 18.120 1.00 15.14 306 ALA A O 1
ATOM 2444 N N . ILE A 1 327 ? -17.962 22.918 17.309 1.00 7.41 307 ILE A N 1
ATOM 2445 C CA . ILE A 1 327 ? -18.455 24.148 16.710 1.00 7.66 307 ILE A CA 1
ATOM 2446 C C . ILE A 1 327 ? -18.951 23.894 15.288 1.00 7.92 307 ILE A C 1
ATOM 2447 O O . ILE A 1 327 ? -20.063 24.287 14.940 1.00 8.69 307 ILE A O 1
ATOM 2452 N N . LEU A 1 328 ? -18.155 23.216 14.478 1.00 7.62 308 LEU A N 1
ATOM 2453 C CA . LEU A 1 328 ? -18.568 22.938 13.106 1.00 7.78 308 LEU A CA 1
ATOM 2454 C C . LEU A 1 328 ? -19.916 22.244 13.045 1.00 8.33 308 LEU A C 1
ATOM 2455 O O . LEU A 1 328 ? -20.760 22.570 12.213 1.00 8.95 308 LEU A O 1
ATOM 2460 N N . SER A 1 329 ? -20.119 21.254 13.908 1.00 8.97 309 SER A N 1
ATOM 2461 C CA A SER A 1 329 ? -21.329 20.454 13.890 0.50 10.07 309 SER A CA 1
ATOM 2462 C CA B SER A 1 329 ? -21.341 20.472 13.820 0.50 10.65 309 SER A CA 1
ATOM 2463 C C . SER A 1 329 ? -22.582 21.292 14.183 1.00 10.64 309 SER A C 1
ATOM 2464 O O . SER A 1 329 ? -23.666 20.971 13.732 1.00 12.03 309 SER A O 1
ATOM 2469 N N . LYS A 1 330 ? -22.435 22.374 14.951 1.00 11.23 310 LYS A N 1
ATOM 2470 C CA . LYS A 1 330 ? -23.591 23.264 15.215 1.00 12.26 310 LYS A CA 1
ATOM 2471 C C . LYS A 1 330 ? -24.119 23.980 13.976 1.00 12.79 310 LYS A C 1
ATOM 2472 O O . LYS A 1 330 ? -25.264 24.422 13.965 1.00 16.24 310 LYS A O 1
ATOM 2478 N N . TYR A 1 331 ? -23.267 24.133 12.970 1.00 11.99 311 TYR A N 1
ATOM 2479 C CA . TYR A 1 331 ? -23.623 24.770 11.713 1.00 12.89 311 TYR A CA 1
ATOM 2480 C C . TYR A 1 331 ? -23.871 23.746 10.588 1.00 14.44 311 TYR A C 1
ATOM 2481 O O . TYR A 1 331 ? -23.961 24.117 9.421 1.00 16.97 311 TYR A O 1
ATOM 2490 N N . ALA A 1 332 ? -24.008 22.467 10.952 1.00 14.94 312 ALA A N 1
ATOM 2491 C CA . ALA A 1 332 ? -24.187 21.364 9.993 1.00 16.55 312 ALA A CA 1
ATOM 2492 C C . ALA A 1 332 ? -25.430 20.538 10.280 1.00 24.22 312 ALA A C 1
ATOM 2493 O O . ALA A 1 332 ? -26.308 20.380 9.429 1.00 26.99 312 ALA A O 1
#

B-factor: mean 12.58, std 9.09, range [4.61, 81.82]

CATH classification: 3.20.20.80

Nearest PDB structures (foldseek):
  4w7w-assembly1_A  TM=1.003E+00  e=6.852E-66  Xanthomonas citri pv. citri str. 306
  5hpc-assembly1_A  TM=1.000E+00  e=7.458E-62  Xanthomonas citri pv. citri str. 306
  5hnn-assembly2_B  TM=9.990E-01  e=1.477E-60  Xanthomonas citri pv. citri str. 306
  5hos-assembly1_A  TM=9.919E-01  e=2.270E-47  Xanthomonas citri pv. citri str. 306
  4lx4-assembly4_D  TM=9.422E-01  e=2.561E-30  Stutzerimonas stutzeri A1501